Protein AF-A0A4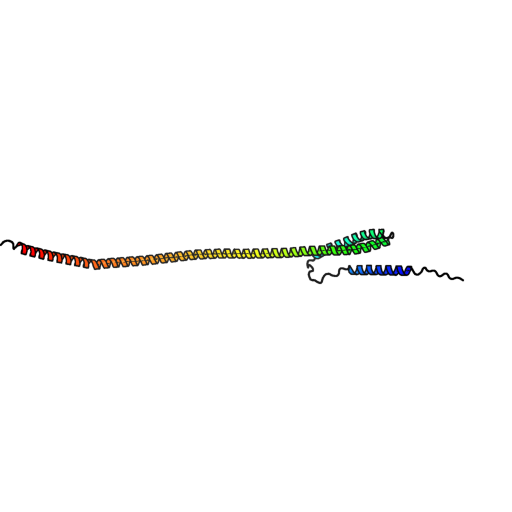50T6R9-F1 (afdb_monomer)

Nearest PDB structures (foldseek):
  3g6b-assembly1_B  TM=4.634E-01  e=4.263E+00  Thermotoga maritima
  3g67-assembly1_B  TM=3.789E-01  e=4.263E+00  Thermotoga maritima

Secondary structure (DSSP, 8-state):
--PPPP--SSHHHHHHHHHHHHHHHHHHHHHHTS------SS---S-HHHHHHHHHHHHHHHHHHHHHHHHHHHHHHHHH-SSHHHHHHHHHHHHHHHHHHHHHHHHHHHHHHHHHHHHHHHHHHHHHHHHHHHHHHHHHHHHHHHHHHHHHHHHHHHHHHHHHHHHHHHHHHHHHHHHHHHHHHHHHHHHHHHHHHHHHHHHHHHHHHHHHHHHHHHHHHHHHHTTS--

Structure (mmCIF, N/CA/C/O backbone):
data_AF-A0A450T6R9-F1
#
_entry.id   AF-A0A450T6R9-F1
#
loop_
_atom_site.group_PDB
_atom_site.id
_atom_site.type_symbol
_atom_site.label_atom_id
_atom_site.label_alt_id
_atom_site.label_comp_id
_atom_site.label_asym_id
_atom_site.label_entity_id
_atom_site.label_seq_id
_atom_site.pdbx_PDB_ins_code
_atom_site.Cartn_x
_atom_site.Cartn_y
_atom_site.Cartn_z
_atom_site.occupancy
_atom_site.B_iso_or_equiv
_atom_site.auth_seq_id
_atom_site.auth_comp_id
_atom_site.auth_asym_id
_atom_site.auth_atom_id
_atom_site.pdbx_PDB_model_num
ATOM 1 N N . MET A 1 1 ? 82.508 32.489 -102.893 1.00 41.78 1 MET A N 1
ATOM 2 C CA . MET A 1 1 ? 82.238 31.623 -101.725 1.00 41.78 1 MET A CA 1
ATOM 3 C C . MET A 1 1 ? 81.201 32.318 -100.851 1.00 41.78 1 MET A C 1
ATOM 5 O O . MET A 1 1 ? 81.492 33.386 -100.333 1.00 41.78 1 MET A O 1
ATOM 9 N N . ARG A 1 2 ? 79.965 31.807 -100.799 1.00 40.75 2 ARG A N 1
ATOM 10 C CA . ARG A 1 2 ? 78.846 32.373 -100.022 1.00 40.75 2 ARG A CA 1
ATOM 11 C C . ARG A 1 2 ? 78.323 31.278 -99.090 1.00 40.75 2 ARG A C 1
ATOM 13 O O . ARG A 1 2 ? 77.910 30.232 -99.579 1.00 40.75 2 ARG A O 1
ATOM 20 N N . HIS A 1 3 ? 78.377 31.508 -97.780 1.00 49.91 3 HIS A N 1
ATOM 21 C CA . HIS A 1 3 ? 77.808 30.620 -96.765 1.00 49.91 3 HIS A CA 1
ATOM 22 C C . HIS A 1 3 ? 76.327 30.960 -96.547 1.00 49.91 3 HIS A C 1
ATOM 24 O O . HIS A 1 3 ? 75.992 32.096 -96.222 1.00 49.91 3 HIS A O 1
ATOM 30 N N . PHE A 1 4 ? 75.453 29.967 -96.726 1.00 51.66 4 PHE A N 1
ATOM 31 C CA . PHE A 1 4 ? 74.050 29.994 -96.312 1.00 51.66 4 PHE A CA 1
ATOM 32 C C . PHE A 1 4 ? 73.957 29.535 -94.851 1.00 51.66 4 PHE A C 1
ATOM 34 O O . PHE A 1 4 ? 74.302 28.396 -94.542 1.00 51.66 4 PHE A O 1
ATOM 41 N N . ALA A 1 5 ? 73.488 30.409 -93.961 1.00 49.31 5 ALA A N 1
ATOM 42 C CA . ALA A 1 5 ? 73.101 30.061 -92.597 1.00 49.31 5 ALA A CA 1
ATOM 43 C C . ALA A 1 5 ? 71.569 29.937 -92.533 1.00 49.31 5 ALA A C 1
ATOM 45 O O . ALA A 1 5 ? 70.845 30.894 -92.802 1.00 49.31 5 ALA A O 1
ATOM 46 N N . SER A 1 6 ? 71.075 28.740 -92.224 1.00 55.00 6 SER A N 1
ATOM 47 C CA . SER A 1 6 ? 69.652 28.383 -92.167 1.00 55.00 6 SER A CA 1
ATOM 48 C C . SER A 1 6 ? 69.026 28.679 -90.784 1.00 55.00 6 SER A C 1
ATOM 50 O O . SER A 1 6 ? 69.547 28.189 -89.781 1.00 55.00 6 SER A O 1
ATOM 52 N N . PRO A 1 7 ? 67.888 29.402 -90.692 1.00 54.09 7 PRO A N 1
ATOM 53 C CA . PRO A 1 7 ? 67.287 29.860 -89.430 1.00 54.09 7 PRO A CA 1
ATOM 54 C C . PRO A 1 7 ? 66.215 28.906 -88.853 1.00 54.09 7 PRO A C 1
ATOM 56 O O . PRO A 1 7 ? 65.193 29.347 -88.336 1.00 54.09 7 PRO A O 1
ATOM 59 N N . LEU A 1 8 ? 66.419 27.586 -88.921 1.00 53.31 8 LEU A N 1
ATOM 60 C CA . LEU A 1 8 ? 65.403 26.585 -88.530 1.00 53.31 8 LEU A CA 1
ATOM 61 C C . LEU A 1 8 ? 65.558 26.001 -87.108 1.00 53.31 8 LEU A C 1
ATOM 63 O O . LEU A 1 8 ? 64.795 25.126 -86.713 1.00 53.31 8 LEU A O 1
ATOM 67 N N . GLY A 1 9 ? 66.501 26.492 -86.297 1.00 53.19 9 GLY A N 1
ATOM 68 C CA . GLY A 1 9 ? 66.825 25.885 -84.993 1.00 53.19 9 GLY A CA 1
ATOM 69 C C . GLY A 1 9 ? 66.008 26.351 -83.778 1.00 53.19 9 GLY A C 1
ATOM 70 O O . GLY A 1 9 ? 66.062 25.701 -82.734 1.00 53.19 9 GLY A O 1
ATOM 71 N N . HIS A 1 10 ? 65.265 27.463 -83.857 1.00 54.88 10 HIS A N 1
ATOM 72 C CA . HIS A 1 10 ? 64.775 28.133 -82.639 1.00 54.88 10 HIS A CA 1
ATOM 73 C C . HIS A 1 10 ? 63.337 27.777 -82.214 1.00 54.88 10 HIS A C 1
ATOM 75 O O . HIS A 1 10 ? 63.003 27.919 -81.037 1.00 54.88 10 HIS A O 1
ATOM 81 N N . PHE A 1 11 ? 62.502 27.257 -83.123 1.00 53.91 11 PHE A N 1
ATOM 82 C CA . PHE A 1 11 ? 61.088 26.955 -82.836 1.00 53.91 11 PHE A CA 1
ATOM 83 C C . PHE A 1 11 ? 60.878 25.624 -82.082 1.00 53.91 11 PHE A C 1
ATOM 85 O O . PHE A 1 11 ? 59.923 25.484 -81.320 1.00 53.91 11 PHE A O 1
ATOM 92 N N . GLY A 1 12 ? 61.799 24.659 -82.213 1.00 55.16 12 GLY A N 1
ATOM 93 C CA . GLY A 1 12 ? 61.679 23.340 -81.572 1.00 55.16 12 GLY A CA 1
ATOM 94 C C . GLY A 1 12 ? 61.909 23.337 -80.052 1.00 55.16 12 GLY A C 1
ATOM 95 O O . GLY A 1 12 ? 61.254 22.592 -79.326 1.00 55.16 12 GLY A O 1
ATOM 96 N N . ARG A 1 13 ? 62.791 24.206 -79.530 1.00 56.41 13 ARG A N 1
ATOM 97 C CA . ARG A 1 13 ? 63.117 24.234 -78.086 1.00 56.41 13 ARG A CA 1
ATOM 98 C C . ARG A 1 13 ? 62.004 24.819 -77.210 1.00 56.41 13 ARG A C 1
ATOM 100 O O . ARG A 1 13 ? 61.877 24.413 -76.059 1.00 56.41 13 ARG A O 1
ATOM 107 N N . GLN A 1 14 ? 61.177 25.729 -77.730 1.00 57.28 14 GLN A N 1
ATOM 108 C CA . GLN A 1 14 ? 60.080 26.320 -76.948 1.00 57.28 14 GLN A CA 1
ATOM 109 C C . GLN A 1 14 ? 58.876 25.377 -76.791 1.00 57.28 14 GLN A C 1
ATOM 111 O O . GLN A 1 14 ? 58.218 25.394 -75.751 1.00 57.28 14 GLN A O 1
ATOM 116 N N . GLN A 1 15 ? 58.611 24.527 -77.786 1.00 57.22 15 GLN A N 1
ATOM 117 C CA . GLN A 1 15 ? 57.557 23.505 -77.726 1.00 57.22 15 GLN A CA 1
ATOM 118 C C . GLN A 1 15 ? 57.905 22.392 -76.719 1.00 57.22 15 GLN A C 1
ATOM 120 O O . GLN A 1 15 ? 57.066 22.013 -75.902 1.00 57.22 15 GLN A O 1
ATOM 125 N N . ALA A 1 16 ? 59.166 21.940 -76.690 1.00 57.91 16 ALA A N 1
ATOM 126 C CA . ALA A 1 16 ? 59.614 20.885 -75.775 1.00 57.91 16 ALA A CA 1
ATOM 127 C C . ALA A 1 16 ? 59.505 21.278 -74.285 1.00 57.91 16 ALA A C 1
ATOM 129 O O . ALA A 1 16 ? 59.114 20.458 -73.455 1.00 57.91 16 ALA A O 1
ATOM 130 N N . HIS A 1 17 ? 59.770 22.543 -73.936 1.00 57.53 17 HIS A N 1
ATOM 131 C CA . HIS A 1 17 ? 59.649 23.009 -72.549 1.00 57.53 17 HIS A CA 1
ATOM 132 C C . HIS A 1 17 ? 58.199 23.094 -72.054 1.00 57.53 17 HIS A C 1
ATOM 134 O O . HIS A 1 17 ? 57.936 22.779 -70.893 1.00 57.53 17 HIS A O 1
ATOM 140 N N . LYS A 1 18 ? 57.245 23.473 -72.914 1.00 56.94 18 LYS A N 1
ATOM 141 C CA . LYS A 1 18 ? 55.827 23.551 -72.523 1.00 56.94 18 LYS A CA 1
ATOM 142 C C . LYS A 1 18 ? 55.207 22.165 -72.316 1.00 56.94 18 LYS A C 1
ATOM 144 O O . LYS A 1 18 ? 54.433 21.989 -71.379 1.00 56.94 18 LYS A O 1
ATOM 149 N N . LEU A 1 19 ? 55.601 21.175 -73.121 1.00 58.50 19 LEU A N 1
ATOM 150 C CA . LEU A 1 19 ? 55.163 19.783 -72.954 1.00 58.50 19 LEU A CA 1
ATOM 151 C C . LEU A 1 19 ? 55.752 19.128 -71.692 1.00 58.50 19 LEU A C 1
ATOM 153 O O . LEU A 1 19 ? 55.039 18.412 -70.990 1.00 58.50 19 LEU A O 1
ATOM 157 N N . GLY A 1 20 ? 57.010 19.425 -71.346 1.00 58.44 20 GLY A N 1
ATOM 158 C CA . GLY A 1 20 ? 57.642 18.906 -70.125 1.00 58.44 20 GLY A CA 1
ATOM 159 C C . GLY A 1 20 ? 56.979 19.389 -68.828 1.00 58.44 20 GLY A C 1
ATOM 160 O O . GLY A 1 20 ? 56.799 18.605 -67.897 1.00 58.44 20 GLY A O 1
ATOM 161 N N . ILE A 1 21 ? 56.550 20.656 -68.775 1.00 64.75 21 ILE A N 1
ATOM 162 C CA . ILE A 1 21 ? 55.877 21.225 -67.592 1.00 64.75 21 ILE A CA 1
ATOM 163 C C . ILE A 1 21 ? 54.473 20.622 -67.410 1.00 64.75 21 ILE A C 1
ATOM 165 O O . ILE A 1 21 ? 54.085 20.302 -66.288 1.00 64.75 21 ILE A O 1
ATOM 169 N N . LEU A 1 22 ? 53.736 20.386 -68.501 1.00 57.66 22 LEU A N 1
ATOM 170 C CA . LEU A 1 22 ? 52.426 19.719 -68.459 1.00 57.66 22 LEU A CA 1
ATOM 171 C C . LEU A 1 22 ? 52.529 18.261 -67.981 1.00 57.66 22 LEU A C 1
ATOM 173 O O . LEU A 1 22 ? 51.716 17.830 -67.164 1.00 57.66 22 LEU A O 1
ATOM 177 N N . GLY A 1 23 ? 53.558 17.526 -68.413 1.00 55.28 23 GLY A N 1
ATOM 178 C CA . GLY A 1 23 ? 53.807 16.156 -67.949 1.00 55.28 23 GLY A CA 1
ATOM 179 C C . GLY A 1 23 ? 54.087 16.062 -66.444 1.00 55.28 23 GLY A C 1
ATOM 180 O O . GLY A 1 23 ? 53.601 15.140 -65.786 1.00 55.28 23 GLY A O 1
ATOM 181 N N . LEU A 1 24 ? 54.805 17.043 -65.885 1.00 55.34 24 LEU A N 1
ATOM 182 C CA . LEU A 1 24 ? 55.167 17.088 -64.464 1.00 55.34 24 LEU A CA 1
ATOM 183 C C . LEU A 1 24 ? 53.976 17.453 -63.557 1.00 55.34 24 LEU A C 1
ATOM 185 O O . LEU A 1 24 ? 53.841 16.910 -62.462 1.00 55.34 24 LEU A O 1
ATOM 189 N N . ILE A 1 25 ? 53.058 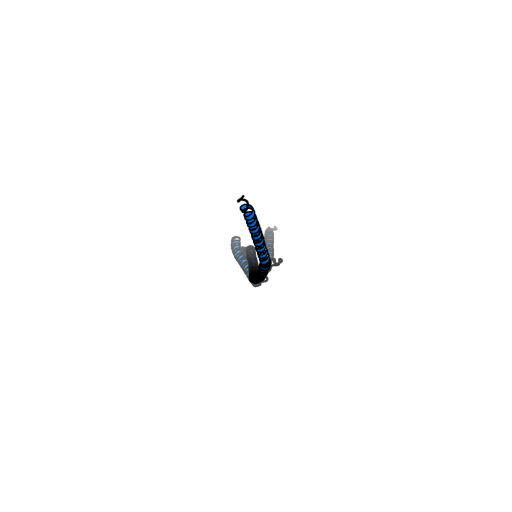18.303 -64.033 1.00 56.94 25 ILE A N 1
ATOM 190 C CA . ILE A 1 25 ? 51.811 18.626 -63.314 1.00 56.94 25 ILE A CA 1
ATOM 191 C C . ILE A 1 25 ? 50.884 17.400 -63.250 1.00 56.94 25 ILE A C 1
ATOM 193 O O . ILE A 1 25 ? 50.289 17.130 -62.205 1.00 56.94 25 ILE A O 1
ATOM 197 N N . ILE A 1 26 ? 50.807 16.608 -64.326 1.00 57.03 26 ILE A N 1
ATOM 198 C CA . ILE A 1 26 ? 49.977 15.391 -64.368 1.00 57.03 26 ILE A CA 1
ATOM 199 C C . ILE A 1 26 ? 50.541 14.297 -63.444 1.00 57.03 26 ILE A C 1
ATOM 201 O O . ILE A 1 26 ? 49.776 13.617 -62.757 1.00 57.03 26 ILE A O 1
ATOM 205 N N . THR A 1 27 ? 51.868 14.152 -63.350 1.00 55.78 27 THR A N 1
ATOM 206 C CA . THR A 1 27 ? 52.489 13.171 -62.436 1.00 55.78 27 THR A CA 1
ATOM 207 C C . THR A 1 27 ? 52.362 13.569 -60.964 1.00 55.78 27 THR A C 1
ATOM 209 O O . THR A 1 27 ? 52.134 12.702 -60.119 1.00 55.78 27 THR A O 1
ATOM 212 N N . LEU A 1 28 ? 52.419 14.865 -60.638 1.00 54.91 28 LEU A N 1
ATOM 213 C CA . LEU A 1 28 ? 52.166 15.339 -59.272 1.00 54.91 28 LEU A CA 1
ATOM 214 C C . LEU A 1 28 ? 50.703 15.156 -58.838 1.00 54.91 28 LEU A C 1
ATOM 216 O O . LEU A 1 28 ? 50.461 14.813 -57.680 1.00 54.91 28 LEU A O 1
ATOM 220 N N . ALA A 1 29 ? 49.738 15.305 -59.750 1.00 55.53 29 ALA A N 1
ATOM 221 C CA . ALA A 1 29 ? 48.327 15.045 -59.454 1.00 55.53 29 ALA A CA 1
ATOM 222 C C . ALA A 1 29 ? 48.047 13.553 -59.177 1.00 55.53 29 ALA A C 1
ATOM 224 O O . ALA A 1 29 ? 47.271 13.226 -58.279 1.00 55.53 29 ALA A O 1
ATOM 225 N N . ALA A 1 30 ? 48.728 12.638 -59.879 1.00 54.31 30 ALA A N 1
ATOM 226 C CA . ALA A 1 30 ? 48.581 11.196 -59.659 1.00 54.31 30 ALA A CA 1
ATOM 227 C C . ALA A 1 30 ? 49.121 10.735 -58.288 1.00 54.31 30 ALA A C 1
ATOM 229 O O . ALA A 1 30 ? 48.550 9.836 -57.673 1.00 54.31 30 ALA A O 1
ATOM 230 N N . CYS A 1 31 ? 50.168 11.383 -57.762 1.00 48.50 31 CYS A N 1
ATOM 231 C CA . CYS A 1 31 ? 50.719 11.059 -56.439 1.00 48.50 31 CYS A CA 1
ATOM 232 C C . CYS A 1 31 ? 49.818 11.503 -55.268 1.00 48.50 31 CYS A C 1
ATOM 234 O O . CYS A 1 31 ? 49.894 10.917 -54.189 1.00 48.50 31 CYS A O 1
ATOM 236 N N . GLN A 1 32 ? 48.941 12.495 -55.461 1.00 54.22 32 GLN A N 1
ATOM 237 C CA . GLN A 1 32 ? 48.006 12.961 -54.422 1.00 54.22 32 GLN A CA 1
ATOM 238 C C . GLN A 1 32 ? 46.695 12.159 -54.366 1.00 54.22 32 GLN A C 1
ATOM 240 O O . GLN A 1 32 ? 45.937 12.285 -53.406 1.00 54.22 32 GLN A O 1
ATOM 245 N N . ALA A 1 33 ? 46.433 11.312 -55.367 1.00 50.00 33 ALA A N 1
ATOM 246 C CA . ALA A 1 33 ? 45.257 10.444 -55.413 1.00 50.00 33 ALA A CA 1
ATOM 247 C C . ALA A 1 33 ? 45.434 9.126 -54.637 1.00 50.00 33 ALA A C 1
ATOM 249 O O . ALA A 1 33 ? 44.468 8.376 -54.478 1.00 50.00 33 ALA A O 1
ATOM 250 N N . LEU A 1 34 ? 46.635 8.839 -54.119 1.00 50.06 34 LEU A N 1
ATOM 251 C CA . LEU A 1 34 ? 46.797 7.777 -53.132 1.00 50.06 34 LEU A CA 1
ATOM 252 C C . LEU A 1 34 ? 45.993 8.172 -51.887 1.00 50.06 34 LEU A C 1
ATOM 254 O O . LEU A 1 34 ? 46.208 9.266 -51.360 1.00 50.06 34 LEU A O 1
ATOM 258 N N . PRO A 1 35 ? 45.053 7.329 -51.422 1.00 51.31 35 PRO A N 1
ATOM 259 C CA . PRO A 1 35 ? 44.226 7.659 -50.278 1.00 51.31 35 PRO A CA 1
ATOM 260 C C . PRO A 1 35 ? 45.150 7.908 -49.089 1.00 51.31 35 PRO A C 1
ATOM 262 O O . PRO A 1 35 ? 45.743 6.974 -48.545 1.00 51.31 35 PRO A O 1
ATOM 265 N N . GLN A 1 36 ? 45.295 9.176 -48.692 1.00 50.56 36 GLN A N 1
ATOM 266 C CA . GLN A 1 36 ? 45.853 9.502 -47.391 1.00 50.56 36 GLN A CA 1
ATOM 267 C C . GLN A 1 36 ? 45.046 8.688 -46.389 1.00 50.56 36 GLN A C 1
ATOM 269 O O . GLN A 1 36 ? 43.821 8.817 -46.348 1.00 50.56 36 GLN A O 1
ATOM 274 N N . ARG A 1 37 ? 45.727 7.790 -45.665 1.00 46.12 37 ARG A N 1
ATOM 275 C CA . ARG A 1 37 ? 45.168 7.001 -44.565 1.00 46.12 37 ARG A CA 1
ATOM 276 C C . ARG A 1 37 ? 44.423 7.959 -43.640 1.00 46.12 37 ARG A C 1
ATOM 278 O O . ARG A 1 37 ? 45.021 8.592 -42.775 1.00 46.12 37 ARG A O 1
ATOM 285 N N . ALA A 1 38 ? 43.120 8.072 -43.850 1.00 48.38 38 ALA A N 1
ATOM 286 C CA . ALA A 1 38 ? 42.195 8.784 -42.995 1.00 48.38 38 ALA A CA 1
ATOM 287 C C . ALA A 1 38 ? 41.927 7.905 -41.772 1.00 48.38 38 ALA A C 1
ATOM 289 O O . ALA A 1 38 ? 40.809 7.473 -41.558 1.00 48.38 38 ALA A O 1
ATOM 290 N N . ASP A 1 39 ? 42.975 7.579 -41.018 1.00 48.62 39 ASP A N 1
ATOM 291 C CA . ASP A 1 39 ? 42.884 6.796 -39.791 1.00 48.62 39 ASP A CA 1
ATOM 292 C C . ASP A 1 39 ? 43.882 7.370 -38.785 1.00 48.62 39 ASP A C 1
ATOM 294 O O . ASP A 1 39 ? 44.996 6.879 -38.595 1.00 48.62 39 ASP A O 1
ATOM 298 N N . ARG A 1 40 ? 43.476 8.466 -38.141 1.00 48.31 40 ARG A N 1
ATOM 299 C CA . ARG A 1 40 ? 44.058 8.886 -36.858 1.00 48.31 40 ARG A CA 1
ATOM 300 C C . ARG A 1 40 ? 43.020 9.229 -35.790 1.00 48.31 40 ARG A C 1
ATOM 302 O O . ARG A 1 40 ? 43.399 9.615 -34.693 1.00 48.31 40 ARG A O 1
ATOM 309 N N . THR A 1 41 ? 41.731 9.017 -36.058 1.00 47.25 41 THR A N 1
ATOM 310 C CA . THR A 1 41 ? 40.651 9.239 -35.085 1.00 47.25 41 THR A CA 1
ATOM 311 C C . THR A 1 41 ? 39.808 7.975 -34.900 1.00 47.25 41 THR A C 1
ATOM 313 O O . THR A 1 41 ? 38.664 7.903 -35.330 1.00 47.25 41 THR A O 1
ATOM 316 N N . GLY A 1 42 ? 40.416 6.956 -34.290 1.00 50.56 42 GLY A N 1
ATOM 317 C CA . GLY A 1 42 ? 39.814 6.101 -33.253 1.00 50.56 42 GLY A CA 1
ATOM 318 C C . GLY A 1 42 ? 38.580 5.222 -33.513 1.00 50.56 42 GLY A C 1
ATOM 319 O O . GLY A 1 42 ? 38.322 4.387 -32.660 1.00 50.56 42 GLY A O 1
ATOM 320 N N . ASN A 1 43 ? 37.843 5.328 -34.622 1.00 54.97 43 ASN A N 1
ATOM 321 C CA . ASN A 1 43 ? 36.604 4.559 -34.839 1.00 54.97 43 ASN A CA 1
ATOM 322 C C . ASN A 1 43 ? 36.682 3.678 -36.092 1.00 54.97 43 ASN A C 1
ATOM 324 O O . ASN A 1 43 ? 35.907 3.820 -37.039 1.00 54.97 43 ASN A O 1
ATOM 328 N N . VAL A 1 44 ? 37.634 2.746 -36.099 1.00 58.22 44 VAL A N 1
ATOM 329 C CA . VAL A 1 44 ? 37.626 1.652 -37.073 1.00 58.22 44 VAL A CA 1
ATOM 330 C C . VAL A 1 44 ? 36.664 0.578 -36.550 1.00 58.22 44 VAL A C 1
ATOM 332 O O . VAL A 1 44 ? 36.885 0.088 -35.442 1.00 58.22 44 VAL A O 1
ATOM 335 N N . PRO A 1 45 ? 35.612 0.195 -37.300 1.00 57.03 45 PRO A N 1
ATOM 336 C CA . PRO A 1 45 ? 34.753 -0.923 -36.919 1.00 57.03 45 PRO A CA 1
ATOM 337 C C . PRO A 1 45 ? 35.609 -2.180 -36.712 1.00 57.03 45 PRO A C 1
ATOM 339 O O . PRO A 1 45 ? 36.389 -2.544 -37.595 1.00 57.03 45 PRO A O 1
ATOM 342 N N . THR A 1 46 ? 35.489 -2.823 -35.549 1.00 65.31 46 THR A N 1
ATOM 343 C CA . THR A 1 46 ? 36.226 -4.054 -35.202 1.00 65.31 46 THR A CA 1
ATOM 344 C C . THR A 1 46 ? 35.743 -5.275 -35.981 1.00 65.31 46 THR A C 1
ATOM 346 O O . THR A 1 46 ? 36.434 -6.289 -36.022 1.00 65.31 46 THR A O 1
ATOM 349 N N . ASP A 1 47 ? 34.581 -5.170 -36.620 1.00 69.12 47 ASP A N 1
ATOM 350 C CA . ASP A 1 47 ? 33.945 -6.262 -37.334 1.00 69.12 47 ASP A CA 1
ATOM 351 C C . ASP A 1 47 ? 34.474 -6.391 -38.777 1.00 69.12 47 ASP A C 1
ATOM 353 O O . ASP A 1 47 ? 34.415 -5.455 -39.588 1.00 69.12 47 ASP A O 1
ATOM 357 N N . LEU A 1 48 ? 35.041 -7.560 -39.088 1.00 68.06 48 LEU A N 1
ATOM 358 C CA . LEU A 1 48 ? 35.763 -7.838 -40.333 1.00 68.06 48 LEU A CA 1
ATOM 359 C C . LEU A 1 48 ? 34.833 -7.869 -41.555 1.00 68.06 48 LEU A C 1
ATOM 361 O O . LEU A 1 48 ? 35.234 -7.450 -42.645 1.00 68.06 48 LEU A O 1
ATOM 365 N N . GLU A 1 49 ? 33.587 -8.312 -41.378 1.00 69.06 49 GLU A N 1
ATOM 366 C CA . GLU A 1 49 ? 32.611 -8.400 -42.469 1.00 69.06 49 GLU A CA 1
ATOM 367 C C . GLU A 1 49 ? 32.191 -7.010 -42.964 1.00 69.06 49 GLU A C 1
ATOM 369 O O . GLU A 1 49 ? 32.125 -6.763 -44.173 1.00 69.06 49 GLU A O 1
ATOM 374 N N . LEU A 1 50 ? 32.021 -6.060 -42.042 1.00 62.84 50 LEU A N 1
ATOM 375 C CA . LEU A 1 50 ? 31.645 -4.676 -42.343 1.00 62.84 50 LEU A CA 1
ATOM 376 C C . LEU A 1 50 ? 32.739 -3.930 -43.121 1.00 62.84 50 LEU A C 1
ATOM 378 O O . LEU A 1 50 ? 32.435 -3.184 -44.057 1.00 62.84 50 LEU A O 1
ATOM 382 N N . ARG A 1 51 ? 34.017 -4.193 -42.817 1.00 66.62 51 ARG A N 1
ATOM 383 C CA . ARG A 1 51 ? 35.146 -3.665 -43.605 1.00 66.62 51 ARG A CA 1
ATOM 384 C C . ARG A 1 51 ? 35.138 -4.171 -45.047 1.00 66.62 51 ARG A C 1
ATOM 386 O O . ARG A 1 51 ? 35.474 -3.414 -45.957 1.00 66.62 51 ARG A O 1
ATOM 393 N N . SER A 1 52 ? 34.740 -5.425 -45.265 1.00 71.19 52 SER A N 1
ATOM 394 C CA . SER A 1 52 ? 34.690 -6.011 -46.608 1.00 71.19 52 SER A CA 1
ATOM 395 C C . SER A 1 52 ? 33.599 -5.373 -47.482 1.00 71.19 52 SER A C 1
ATOM 397 O O . SER A 1 52 ? 33.827 -5.114 -48.667 1.00 71.19 52 SER A O 1
ATOM 399 N N . ALA A 1 53 ? 32.449 -5.034 -46.889 1.00 69.06 53 ALA A N 1
ATOM 400 C CA . ALA A 1 53 ? 31.337 -4.394 -47.586 1.00 69.06 53 ALA A CA 1
ATOM 401 C C . ALA A 1 53 ? 31.644 -2.931 -47.958 1.00 69.06 53 ALA A C 1
ATOM 403 O O . ALA A 1 53 ? 31.422 -2.534 -49.105 1.00 69.06 53 ALA A O 1
ATOM 404 N N . GLU A 1 54 ? 32.223 -2.148 -47.035 1.00 64.81 54 GLU A N 1
ATOM 405 C CA . GLU A 1 54 ? 32.649 -0.763 -47.306 1.00 64.81 54 GLU A CA 1
ATOM 406 C C . GLU A 1 54 ? 33.729 -0.714 -48.402 1.00 64.81 54 GLU A C 1
ATOM 408 O O . GLU A 1 54 ? 33.641 0.092 -49.334 1.00 64.81 54 GLU A O 1
ATOM 413 N N . ALA A 1 55 ? 34.709 -1.625 -48.347 1.00 69.69 55 ALA A N 1
ATOM 414 C CA . ALA A 1 55 ? 35.759 -1.720 -49.358 1.00 69.69 55 ALA A CA 1
ATOM 415 C C . ALA A 1 55 ? 35.191 -2.069 -50.742 1.00 69.69 55 ALA A C 1
ATOM 417 O O . ALA A 1 55 ? 35.573 -1.452 -51.737 1.00 69.69 55 ALA A O 1
ATOM 418 N N . LYS A 1 56 ? 34.243 -3.011 -50.823 1.00 74.69 56 LYS A N 1
ATOM 419 C CA . LYS A 1 56 ? 33.627 -3.419 -52.094 1.00 74.69 56 LYS A CA 1
ATOM 420 C C . LYS A 1 56 ? 32.880 -2.265 -52.770 1.00 74.69 56 LYS A C 1
ATOM 422 O O . LYS A 1 56 ? 33.051 -2.062 -53.970 1.00 74.69 56 LYS A O 1
ATOM 427 N N . ILE A 1 57 ? 32.114 -1.479 -52.009 1.00 67.62 57 ILE A N 1
ATOM 428 C CA . ILE A 1 57 ? 31.377 -0.312 -52.530 1.00 67.62 57 ILE A CA 1
ATOM 429 C C . ILE A 1 57 ? 32.346 0.778 -53.006 1.00 67.62 57 ILE A C 1
ATOM 431 O O . ILE A 1 57 ? 32.131 1.379 -54.063 1.00 67.62 57 ILE A O 1
ATOM 435 N N . PHE A 1 58 ? 33.432 1.004 -52.262 1.00 70.25 58 PHE A N 1
ATOM 436 C CA . PHE A 1 58 ? 34.463 1.969 -52.632 1.00 70.25 58 PHE A CA 1
ATOM 437 C C . PHE A 1 58 ? 35.160 1.582 -53.941 1.00 70.25 58 PHE A C 1
ATOM 439 O O . PHE A 1 58 ? 35.182 2.373 -54.885 1.00 70.25 58 PHE A O 1
ATOM 446 N N . TYR A 1 59 ? 35.657 0.345 -54.037 1.00 70.88 59 TYR A N 1
ATOM 447 C CA . TYR A 1 59 ? 36.321 -0.147 -55.246 1.00 70.88 59 TYR A CA 1
ATOM 448 C C . TYR A 1 59 ? 35.384 -0.158 -56.451 1.00 70.88 59 TYR A C 1
ATOM 450 O O . TYR A 1 59 ? 35.784 0.273 -57.529 1.00 70.88 59 TYR A O 1
ATOM 458 N N . GLN A 1 60 ? 34.131 -0.585 -56.278 1.00 73.38 60 GLN A N 1
ATOM 459 C CA . GLN A 1 60 ? 33.157 -0.601 -57.365 1.00 73.38 60 GLN A CA 1
ATOM 460 C C . GLN A 1 60 ? 32.838 0.814 -57.867 1.00 73.38 60 GLN A C 1
ATOM 462 O O . GLN A 1 60 ? 32.770 1.030 -59.077 1.00 73.38 60 GLN A O 1
ATOM 467 N N . SER A 1 61 ? 32.698 1.790 -56.967 1.00 65.25 61 SER A N 1
ATOM 468 C CA . SER A 1 61 ? 32.396 3.180 -57.339 1.00 65.25 61 SER A CA 1
ATOM 469 C C . SER A 1 61 ? 33.575 3.847 -58.046 1.00 65.25 61 SER A C 1
ATOM 471 O O . SER A 1 61 ? 33.394 4.452 -59.102 1.00 65.25 61 SER A O 1
ATOM 473 N N . VAL A 1 62 ? 34.791 3.688 -57.512 1.00 68.00 62 VAL A N 1
ATOM 474 C CA . VAL A 1 62 ? 36.012 4.249 -58.110 1.00 68.00 62 VAL A CA 1
ATOM 475 C C . VAL A 1 62 ? 36.310 3.595 -59.458 1.00 68.00 62 VAL A C 1
ATOM 477 O O . VAL A 1 62 ? 36.568 4.305 -60.426 1.00 68.00 62 VAL A O 1
ATOM 480 N N . ALA A 1 63 ? 36.199 2.267 -59.564 1.00 70.25 63 ALA A N 1
ATOM 481 C CA . ALA A 1 63 ? 36.406 1.559 -60.827 1.00 70.25 63 ALA A CA 1
ATOM 482 C C . ALA A 1 63 ? 35.379 1.976 -61.889 1.00 70.25 63 ALA A C 1
ATOM 484 O O . ALA A 1 63 ? 35.748 2.250 -63.030 1.00 70.25 63 ALA A O 1
ATOM 485 N N . THR A 1 64 ? 34.102 2.098 -61.515 1.00 69.25 64 THR A N 1
ATOM 486 C CA . THR A 1 64 ? 33.051 2.546 -62.444 1.00 69.25 64 THR A CA 1
ATOM 487 C C . THR 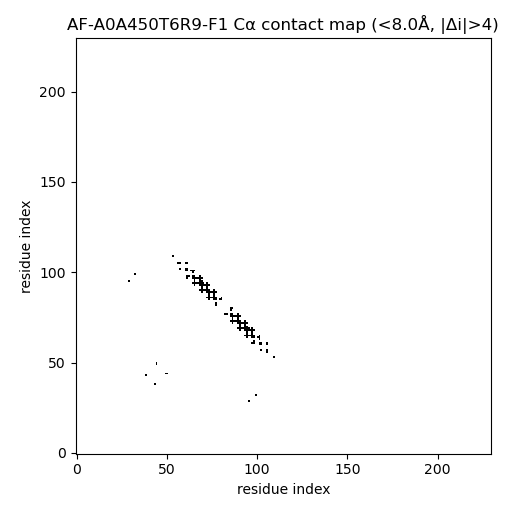A 1 64 ? 33.293 3.989 -62.894 1.00 69.25 64 THR A C 1
ATOM 489 O O . THR A 1 64 ? 33.214 4.278 -64.086 1.00 69.25 64 THR A O 1
ATOM 492 N N . GLY A 1 65 ? 33.660 4.888 -61.974 1.00 61.88 65 GLY A N 1
ATOM 493 C CA . GLY A 1 65 ? 33.991 6.279 -62.294 1.00 61.88 65 GLY A CA 1
ATOM 494 C C . GLY A 1 65 ? 35.216 6.421 -63.197 1.00 61.88 65 GLY A C 1
ATOM 495 O O . GLY A 1 65 ? 35.196 7.217 -64.135 1.00 61.88 65 GLY A O 1
ATOM 496 N N . ALA A 1 66 ? 36.253 5.612 -62.969 1.00 65.62 66 ALA A N 1
ATOM 497 C CA . ALA A 1 66 ? 37.451 5.575 -63.802 1.00 65.62 66 ALA A CA 1
ATOM 498 C C . ALA A 1 66 ? 37.146 5.093 -65.228 1.00 65.62 66 ALA A C 1
ATOM 500 O O . ALA A 1 66 ? 37.632 5.684 -66.191 1.00 65.62 66 ALA A O 1
ATOM 501 N N . ILE A 1 67 ? 36.314 4.056 -65.372 1.00 69.56 67 ILE A N 1
ATOM 502 C CA . ILE A 1 67 ? 35.915 3.516 -66.680 1.00 69.56 67 ILE A CA 1
ATOM 503 C C . ILE A 1 67 ? 35.046 4.526 -67.432 1.00 69.56 67 ILE A C 1
ATOM 505 O O . ILE A 1 67 ? 35.346 4.856 -68.577 1.00 69.56 67 ILE A O 1
ATOM 509 N N . VAL A 1 68 ? 34.002 5.063 -66.793 1.00 69.44 68 VAL A N 1
ATOM 510 C CA . VAL A 1 68 ? 33.090 6.032 -67.426 1.00 69.44 68 VAL A CA 1
ATOM 511 C C . VAL A 1 68 ? 33.826 7.325 -67.779 1.00 69.44 68 VAL A C 1
ATOM 513 O O . VAL A 1 68 ? 33.693 7.823 -68.897 1.00 69.44 68 VAL A O 1
ATOM 516 N N . GLY A 1 69 ? 34.654 7.836 -66.865 1.00 62.56 69 GLY A N 1
ATOM 517 C CA . GLY A 1 69 ? 35.497 9.003 -67.107 1.00 62.56 69 GLY A CA 1
ATOM 518 C C . GLY A 1 69 ? 36.520 8.757 -68.213 1.00 62.56 69 GLY A C 1
ATOM 519 O O . GLY A 1 69 ? 36.706 9.612 -69.075 1.00 62.56 69 GLY A O 1
ATOM 520 N N . GLY A 1 70 ? 37.135 7.572 -68.243 1.00 64.75 70 GLY A N 1
ATOM 521 C CA . GLY A 1 70 ? 38.074 7.168 -69.287 1.00 64.75 70 GLY A CA 1
ATOM 522 C C . GLY A 1 70 ? 37.422 7.116 -70.666 1.00 64.75 70 GLY A C 1
ATOM 523 O O . GLY A 1 70 ? 37.951 7.694 -71.609 1.00 64.75 70 GLY A O 1
ATOM 524 N N . VAL A 1 71 ? 36.238 6.510 -70.781 1.00 71.69 71 VAL A N 1
ATOM 525 C CA . VAL A 1 71 ? 35.482 6.454 -72.044 1.00 71.69 71 VAL A CA 1
ATOM 526 C C . VAL A 1 71 ? 35.053 7.853 -72.495 1.00 71.69 71 VAL A C 1
ATOM 528 O O . VAL A 1 71 ? 35.259 8.211 -73.655 1.00 71.69 71 VAL A O 1
ATOM 531 N N . ALA A 1 72 ? 34.513 8.678 -71.594 1.00 66.75 72 ALA A N 1
ATOM 532 C CA . ALA A 1 72 ? 34.121 10.051 -71.917 1.00 66.75 72 ALA A CA 1
ATOM 533 C C . ALA A 1 72 ? 35.328 10.904 -72.352 1.00 66.75 72 ALA A C 1
ATOM 535 O O . ALA A 1 72 ? 35.262 11.633 -73.344 1.00 66.75 72 ALA A O 1
ATOM 536 N N . GLY A 1 73 ? 36.455 10.766 -71.653 1.00 61.00 73 GLY A N 1
ATOM 537 C CA . GLY A 1 73 ? 37.704 11.441 -71.982 1.00 61.00 73 GLY A CA 1
ATOM 538 C C . GLY A 1 73 ? 38.304 10.981 -73.310 1.00 61.00 73 GLY A C 1
ATOM 539 O O . GLY A 1 73 ? 38.781 11.816 -74.075 1.00 61.00 73 GLY A O 1
ATOM 540 N N . ALA A 1 74 ? 38.223 9.688 -73.637 1.00 65.12 74 ALA A N 1
ATOM 541 C CA . ALA A 1 74 ? 38.658 9.136 -74.922 1.00 65.12 74 ALA A CA 1
ATOM 542 C C . ALA A 1 74 ? 37.896 9.764 -76.099 1.00 65.12 74 ALA A C 1
ATOM 544 O O . ALA A 1 74 ? 38.499 10.162 -77.098 1.00 65.12 74 ALA A O 1
ATOM 545 N N . VAL A 1 75 ? 36.571 9.893 -75.963 1.00 74.50 75 VAL A N 1
ATOM 546 C CA . VAL A 1 75 ? 35.697 10.496 -76.983 1.00 74.50 75 VAL A CA 1
ATOM 547 C C . VAL A 1 75 ? 36.024 11.976 -77.189 1.00 74.50 75 VAL A C 1
ATOM 549 O O . VAL A 1 75 ? 36.099 12.434 -78.329 1.00 74.50 75 VAL A O 1
ATOM 552 N N . ILE A 1 76 ? 36.246 12.724 -76.105 1.00 71.62 76 ILE A N 1
ATOM 553 C CA . ILE A 1 76 ? 36.610 14.147 -76.173 1.00 71.62 76 ILE A CA 1
ATOM 554 C C . ILE A 1 76 ? 38.016 14.318 -76.765 1.00 71.62 76 ILE A C 1
ATOM 556 O O . ILE A 1 76 ? 38.209 15.142 -77.657 1.00 71.62 76 ILE A O 1
ATOM 560 N N . GLY A 1 77 ? 38.981 13.506 -76.329 1.00 63.28 77 GLY A N 1
ATOM 561 C CA . GLY A 1 77 ? 40.363 13.544 -76.809 1.00 63.28 77 GLY A CA 1
ATOM 562 C C . GLY A 1 77 ? 40.484 13.259 -78.305 1.00 63.28 77 GLY A C 1
ATOM 563 O O . GLY A 1 77 ? 41.212 13.961 -79.003 1.00 63.28 77 GLY A O 1
ATOM 564 N N . ARG A 1 78 ? 39.697 12.304 -78.820 1.00 69.06 78 ARG A N 1
ATOM 565 C CA . ARG A 1 78 ? 39.625 11.995 -80.257 1.00 69.06 78 ARG A CA 1
ATOM 566 C C . ARG A 1 78 ? 39.010 13.119 -81.095 1.00 69.06 78 ARG A C 1
ATOM 568 O O . ARG A 1 78 ? 39.331 13.245 -82.265 1.00 69.06 78 ARG A O 1
ATOM 575 N N . LYS A 1 79 ? 38.118 13.939 -80.528 1.00 74.62 79 LYS A N 1
ATOM 576 C CA . LYS A 1 79 ? 37.547 15.099 -81.241 1.00 74.62 79 LYS A CA 1
ATOM 577 C C . LYS A 1 79 ? 38.504 16.288 -81.329 1.00 74.62 79 LYS A C 1
ATOM 579 O O . LYS A 1 79 ? 38.311 17.152 -82.176 1.00 74.62 79 LYS A O 1
ATOM 584 N N . LEU A 1 80 ? 39.485 16.361 -80.434 1.00 72.31 80 LEU A N 1
ATOM 585 C CA . LEU A 1 80 ? 40.456 17.457 -80.362 1.00 72.31 80 LEU A CA 1
ATOM 586 C C . LEU A 1 80 ? 41.747 17.156 -81.136 1.00 72.31 80 LEU A C 1
ATOM 588 O O . LEU A 1 80 ? 42.522 18.070 -81.402 1.00 72.31 80 LEU A O 1
ATOM 592 N N . SER A 1 81 ? 41.992 15.891 -81.475 1.00 65.00 81 SER A N 1
ATOM 593 C CA . SER A 1 81 ? 43.170 15.446 -82.212 1.00 65.00 81 SER A CA 1
ATOM 594 C C . SER A 1 81 ? 42.831 14.176 -82.991 1.00 65.00 81 SER A C 1
ATOM 596 O O . SER A 1 81 ? 42.351 13.205 -82.406 1.00 65.00 81 SER A O 1
ATOM 598 N N . ASP A 1 82 ? 43.101 14.183 -84.298 1.00 71.38 82 ASP A N 1
ATOM 599 C CA . ASP A 1 82 ? 42.861 13.040 -85.194 1.00 71.38 82 ASP A CA 1
ATOM 600 C C . ASP A 1 82 ? 43.861 11.886 -84.986 1.00 71.38 82 ASP A C 1
ATOM 602 O O . ASP A 1 82 ? 43.677 10.790 -85.518 1.00 71.38 82 ASP A O 1
ATOM 606 N N . ASP A 1 83 ? 44.890 12.104 -84.162 1.00 71.44 83 ASP A N 1
ATOM 607 C CA . ASP A 1 83 ? 45.900 11.107 -83.837 1.00 71.44 83 ASP A CA 1
ATOM 608 C C . ASP A 1 83 ? 45.491 10.244 -82.636 1.00 71.44 83 ASP A C 1
ATOM 610 O O . ASP A 1 83 ? 44.880 10.686 -81.655 1.00 71.44 83 ASP A O 1
ATOM 614 N N . THR A 1 84 ? 45.938 8.987 -82.647 1.00 71.44 84 THR A N 1
ATOM 615 C CA . THR A 1 84 ? 45.779 8.029 -81.538 1.00 71.44 84 THR A CA 1
ATOM 616 C C . THR A 1 84 ? 46.297 8.567 -80.197 1.00 71.44 84 THR A C 1
ATOM 618 O O . THR A 1 84 ? 45.786 8.179 -79.143 1.00 71.44 84 THR A O 1
ATOM 621 N N . GLY A 1 85 ? 47.246 9.511 -80.218 1.00 65.44 85 GLY A N 1
ATOM 622 C CA . GLY A 1 85 ? 47.762 10.191 -79.027 1.00 65.44 85 GLY A CA 1
ATOM 623 C C . GLY A 1 85 ? 46.707 11.000 -78.261 1.00 65.44 85 GLY A C 1
ATOM 624 O O . GLY A 1 85 ? 46.698 10.970 -77.028 1.00 65.44 85 GLY A O 1
ATOM 625 N N . GLY A 1 86 ? 45.768 11.652 -78.956 1.00 61.66 86 GLY A N 1
ATOM 626 C CA . GLY A 1 86 ? 44.696 12.429 -78.323 1.00 61.66 86 GLY A CA 1
ATOM 627 C C . GLY A 1 86 ? 43.696 11.558 -77.566 1.00 61.66 86 GLY A C 1
ATOM 628 O O . GLY A 1 86 ? 43.236 11.919 -76.482 1.00 61.66 86 GLY A O 1
ATOM 629 N N . THR A 1 87 ? 43.420 10.360 -78.086 1.00 67.69 87 THR A N 1
ATOM 630 C CA . THR A 1 87 ? 42.515 9.390 -77.448 1.00 67.69 87 THR A CA 1
ATOM 631 C C . THR A 1 87 ? 43.120 8.830 -76.160 1.00 67.69 87 THR A C 1
ATOM 633 O O . THR A 1 87 ? 42.437 8.755 -75.136 1.00 67.69 87 THR A O 1
ATOM 636 N N . LEU A 1 88 ? 44.410 8.473 -76.176 1.00 66.94 88 LEU A N 1
ATOM 637 C CA . LEU A 1 88 ? 45.095 7.935 -74.998 1.00 66.94 88 LEU A CA 1
ATOM 638 C C . LEU A 1 88 ? 45.195 8.983 -73.883 1.00 66.94 88 LEU A C 1
ATOM 640 O O . LEU A 1 88 ? 44.872 8.694 -72.729 1.00 66.94 88 LEU A O 1
ATOM 644 N N . LEU A 1 89 ? 45.577 10.215 -74.235 1.00 65.75 89 LEU A N 1
ATOM 645 C CA . LEU A 1 89 ? 45.678 11.312 -73.275 1.00 65.75 89 LEU A CA 1
ATOM 646 C C . LEU A 1 89 ? 44.301 11.693 -72.711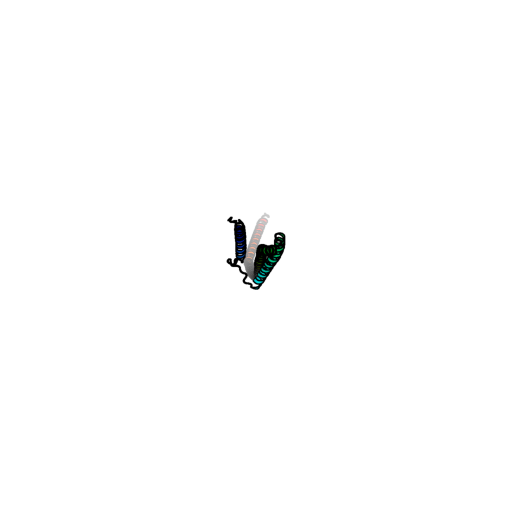 1.00 65.75 89 LEU A C 1
ATOM 648 O O . LEU A 1 89 ? 44.159 11.878 -71.503 1.00 65.75 89 LEU A O 1
ATOM 652 N N . GLY A 1 90 ? 43.274 11.731 -73.565 1.00 57.06 90 GLY A N 1
ATOM 653 C CA . GLY A 1 90 ? 41.892 11.955 -73.153 1.00 57.06 90 GLY A CA 1
ATOM 654 C C . GLY A 1 90 ? 41.386 10.878 -72.193 1.00 57.06 90 GLY A C 1
ATOM 655 O O . GLY A 1 90 ? 40.785 11.205 -71.174 1.00 57.06 90 GLY A O 1
ATOM 656 N N . THR A 1 91 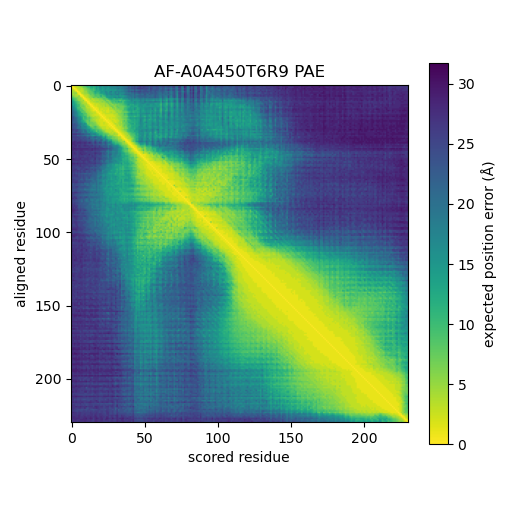? 41.693 9.604 -72.452 1.00 63.78 91 THR A N 1
ATOM 657 C CA . THR A 1 91 ? 41.333 8.487 -71.560 1.00 63.78 91 THR A CA 1
ATOM 658 C C . THR A 1 91 ? 42.012 8.617 -70.199 1.00 63.78 91 THR A C 1
ATOM 660 O O . THR A 1 91 ? 41.371 8.447 -69.161 1.00 63.78 91 THR A O 1
ATOM 663 N N . LEU A 1 92 ? 43.305 8.945 -70.181 1.00 68.06 92 LEU A N 1
ATOM 664 C CA . LEU A 1 92 ? 44.081 9.075 -68.948 1.00 68.06 92 LEU A CA 1
ATOM 665 C C . LEU A 1 92 ? 43.598 10.255 -68.090 1.00 68.06 92 LEU A C 1
ATOM 667 O O . LEU A 1 92 ? 43.402 10.106 -66.887 1.00 68.06 92 LEU A O 1
ATOM 671 N N . ILE A 1 93 ? 43.324 11.405 -68.708 1.00 67.00 93 ILE A N 1
ATOM 672 C CA . ILE A 1 93 ? 42.789 12.579 -68.002 1.00 67.00 93 ILE A CA 1
ATOM 673 C C . ILE A 1 93 ? 41.345 12.326 -67.548 1.00 67.00 93 ILE A C 1
ATOM 675 O O . ILE A 1 93 ? 40.993 12.610 -66.404 1.00 67.00 93 ILE A O 1
ATOM 679 N N . GLY A 1 94 ? 40.509 11.755 -68.417 1.00 56.91 94 GLY A N 1
ATOM 680 C CA . GLY A 1 94 ? 39.111 11.467 -68.112 1.00 56.91 94 GLY A CA 1
ATOM 681 C C . GLY A 1 94 ? 38.946 10.441 -66.991 1.00 56.91 94 GLY A C 1
ATOM 682 O O . GLY A 1 94 ? 38.124 10.636 -66.098 1.00 56.91 94 GLY A O 1
ATOM 683 N N . SER A 1 95 ? 39.758 9.381 -66.979 1.00 60.00 95 SER A N 1
ATOM 684 C CA . SER A 1 95 ? 39.770 8.390 -65.892 1.00 60.00 95 SER A CA 1
ATOM 685 C C . SER A 1 95 ? 40.281 8.977 -64.575 1.00 60.00 95 SER A C 1
ATOM 687 O O . SER A 1 95 ? 39.711 8.677 -63.523 1.00 60.00 95 SER A O 1
ATOM 689 N N . ALA A 1 96 ? 41.285 9.860 -64.614 1.00 67.31 96 ALA A N 1
ATOM 690 C CA . ALA A 1 96 ? 41.769 10.562 -63.428 1.00 67.31 96 ALA A CA 1
ATOM 691 C C . ALA A 1 96 ? 40.680 11.466 -62.821 1.00 67.31 96 ALA A C 1
ATOM 693 O O . ALA A 1 96 ? 40.378 11.348 -61.633 1.00 67.31 96 ALA A O 1
ATOM 694 N N . ILE A 1 97 ? 40.026 12.303 -63.636 1.00 65.88 97 ILE A N 1
ATOM 695 C CA . ILE A 1 97 ? 38.938 13.189 -63.180 1.00 65.88 97 ILE A CA 1
ATOM 696 C C . ILE A 1 97 ? 37.730 12.367 -62.699 1.00 65.88 97 ILE A C 1
ATOM 698 O O . ILE A 1 97 ? 37.186 12.633 -61.625 1.00 65.88 97 ILE A O 1
ATOM 702 N N . GLY A 1 98 ? 37.343 11.329 -63.446 1.00 60.19 98 GLY A N 1
ATOM 703 C CA . GLY A 1 98 ? 36.243 10.432 -63.081 1.00 60.19 98 GLY A CA 1
ATOM 704 C C . GLY A 1 98 ? 36.475 9.704 -61.754 1.00 60.19 98 GLY A C 1
ATOM 705 O O . GLY A 1 98 ? 35.544 9.559 -60.962 1.00 60.19 98 GLY A O 1
ATOM 706 N N . SER A 1 99 ? 37.721 9.320 -61.461 1.00 62.75 99 SER A N 1
ATOM 707 C CA . SER A 1 99 ? 38.094 8.691 -60.186 1.00 62.75 99 SER A CA 1
ATOM 708 C C . SER A 1 99 ? 37.982 9.652 -59.000 1.00 62.75 99 SER A C 1
ATOM 710 O O . SER A 1 99 ? 37.550 9.237 -57.926 1.00 62.75 99 SER A O 1
ATOM 712 N N . VAL A 1 100 ? 38.325 10.935 -59.175 1.00 68.69 100 VAL A N 1
ATOM 713 C C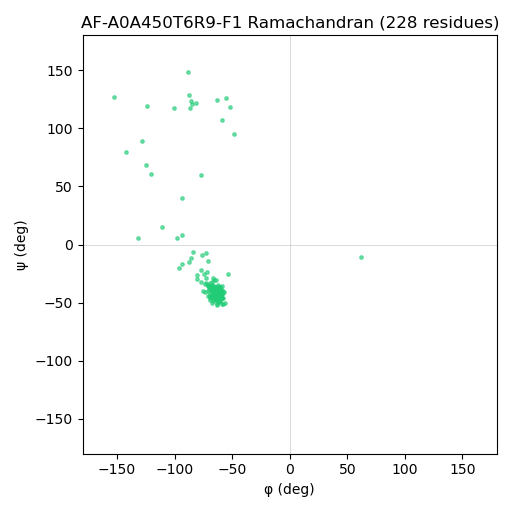A . VAL A 1 100 ? 38.212 11.951 -58.110 1.00 68.69 100 VAL A CA 1
ATOM 714 C C . VAL A 1 100 ? 36.748 12.201 -57.750 1.00 68.69 100 VAL A C 1
ATOM 716 O O . VAL A 1 100 ? 36.388 12.125 -56.575 1.00 68.69 100 VAL A O 1
ATOM 719 N N . ILE A 1 101 ? 35.890 12.410 -58.754 1.00 69.25 101 ILE A N 1
ATOM 720 C CA . ILE A 1 101 ? 34.451 12.639 -58.540 1.00 69.25 101 ILE A CA 1
ATOM 721 C C . ILE A 1 101 ? 33.798 11.404 -57.899 1.00 69.25 101 ILE A C 1
ATOM 723 O O . ILE A 1 101 ? 33.017 11.523 -56.953 1.00 69.25 101 ILE A O 1
ATOM 727 N N . ALA A 1 102 ? 34.154 10.200 -58.360 1.00 62.59 102 ALA A N 1
ATOM 728 C CA . ALA A 1 102 ? 33.649 8.959 -57.780 1.00 62.59 102 ALA A CA 1
ATOM 729 C C . ALA A 1 102 ? 34.120 8.737 -56.333 1.00 62.59 102 ALA A C 1
ATOM 731 O O . ALA A 1 102 ? 33.348 8.243 -55.512 1.00 62.59 102 ALA A O 1
ATOM 732 N N . ASN A 1 103 ? 35.350 9.132 -55.995 1.00 70.12 103 ASN A N 1
ATOM 733 C CA . ASN A 1 103 ? 35.881 9.065 -54.633 1.00 70.12 103 ASN A CA 1
ATOM 734 C C . ASN A 1 103 ? 35.112 9.995 -53.678 1.00 70.12 103 ASN A C 1
ATOM 736 O O . ASN A 1 103 ? 34.760 9.585 -52.573 1.00 70.12 103 ASN A O 1
ATOM 740 N N . GLU A 1 104 ? 34.793 11.224 -54.096 1.00 71.88 104 GLU A N 1
ATOM 741 C CA . GLU A 1 104 ? 33.970 12.134 -53.284 1.00 71.88 104 GLU A CA 1
ATOM 742 C C . GLU A 1 104 ? 32.545 11.608 -53.084 1.00 71.88 104 GLU A C 1
ATOM 744 O O . GLU A 1 104 ? 32.026 11.623 -51.962 1.00 71.88 104 GLU A O 1
ATOM 749 N N . TYR A 1 105 ? 31.929 11.068 -54.139 1.00 69.44 105 TYR A N 1
ATOM 750 C CA . TYR A 1 105 ? 30.595 10.476 -54.045 1.00 69.44 105 TYR A CA 1
ATOM 751 C C . TYR A 1 105 ? 30.577 9.236 -53.135 1.00 69.44 105 TYR A C 1
ATOM 753 O O . TYR A 1 105 ? 29.692 9.096 -52.287 1.00 69.44 105 TYR A O 1
ATOM 761 N N . ALA A 1 106 ? 31.586 8.365 -53.252 1.00 67.00 106 ALA A N 1
ATOM 762 C CA . ALA A 1 106 ? 31.744 7.191 -52.398 1.00 67.00 106 ALA A CA 1
ATOM 763 C C . ALA A 1 106 ? 31.953 7.582 -50.927 1.00 67.00 106 ALA A C 1
ATOM 765 O O . ALA A 1 106 ? 31.301 7.012 -50.053 1.00 67.00 106 ALA A O 1
ATOM 766 N N . LYS A 1 107 ? 32.784 8.594 -50.641 1.00 72.94 107 LYS A N 1
ATOM 767 C CA . LYS A 1 107 ? 32.968 9.122 -49.278 1.00 72.94 107 LYS A CA 1
ATOM 768 C C . LYS A 1 107 ? 31.652 9.615 -48.680 1.00 72.94 107 LYS A C 1
ATOM 770 O O . LYS A 1 107 ? 31.338 9.239 -47.555 1.00 72.94 107 LYS A O 1
ATOM 775 N N . LYS A 1 108 ? 30.857 10.380 -49.440 1.00 73.75 108 LYS A N 1
ATOM 776 C CA . LYS A 1 108 ? 29.554 10.892 -48.981 1.00 73.75 108 LYS A CA 1
ATOM 777 C C . LYS A 1 108 ? 28.549 9.769 -48.696 1.00 73.75 108 LYS A C 1
ATOM 779 O O . LYS A 1 108 ? 27.832 9.817 -47.698 1.00 73.75 108 LYS A O 1
ATOM 784 N N . LYS A 1 109 ? 28.522 8.730 -49.538 1.00 72.31 109 LYS A N 1
ATOM 785 C CA . LYS A 1 109 ? 27.701 7.531 -49.305 1.00 72.31 109 LYS A CA 1
ATOM 786 C C . LYS A 1 109 ? 28.155 6.764 -48.062 1.00 72.31 109 LYS A C 1
ATOM 788 O O . LYS A 1 109 ? 27.317 6.375 -47.258 1.00 72.31 109 LYS A O 1
ATOM 793 N N . ILE A 1 110 ? 29.463 6.583 -47.867 1.00 73.75 110 ILE A N 1
ATOM 794 C CA . ILE A 1 110 ? 30.014 5.897 -46.687 1.00 73.75 110 ILE A CA 1
ATOM 795 C C . ILE A 1 110 ? 29.684 6.666 -45.400 1.00 73.75 110 ILE A C 1
ATOM 797 O O . ILE A 1 110 ? 29.309 6.041 -44.412 1.00 73.75 110 ILE A O 1
ATOM 801 N N . THR A 1 111 ? 29.763 8.002 -45.398 1.00 74.12 111 THR A N 1
ATOM 802 C CA . THR A 1 111 ? 29.366 8.805 -44.228 1.00 74.12 111 THR A CA 1
ATOM 803 C C . THR A 1 111 ? 27.877 8.669 -43.918 1.00 74.12 111 THR A C 1
ATOM 805 O O . THR A 1 111 ? 27.524 8.479 -42.762 1.00 74.12 111 THR A O 1
ATOM 808 N N . GLU A 1 112 ? 27.010 8.658 -44.935 1.00 75.75 112 GLU A N 1
ATOM 809 C CA . GLU A 1 112 ? 25.564 8.462 -44.751 1.00 75.75 112 GLU A CA 1
ATOM 810 C C . GLU A 1 112 ? 25.247 7.071 -44.172 1.00 75.75 112 GLU A C 1
ATOM 812 O O . GLU A 1 112 ? 24.478 6.953 -43.218 1.00 75.75 112 GLU A O 1
ATOM 817 N N . PHE A 1 113 ? 25.896 6.014 -44.678 1.00 75.12 113 PHE A N 1
ATOM 818 C CA . PHE A 1 113 ? 25.760 4.663 -44.123 1.00 75.12 113 PHE A CA 1
ATOM 819 C C . PHE A 1 113 ? 26.259 4.569 -42.677 1.00 75.12 113 PHE A C 1
ATOM 821 O O . PHE A 1 113 ? 25.615 3.918 -41.851 1.00 75.12 113 PHE A O 1
ATOM 828 N N . ARG A 1 114 ? 27.377 5.229 -42.352 1.00 76.00 114 ARG A N 1
ATOM 829 C CA . ARG A 1 114 ? 27.896 5.291 -40.978 1.00 76.00 114 ARG A CA 1
ATOM 830 C C . ARG A 1 114 ? 26.934 6.019 -40.045 1.00 76.00 114 ARG A C 1
ATOM 832 O O . ARG A 1 114 ? 26.671 5.508 -38.962 1.00 76.00 114 ARG A O 1
ATOM 839 N N . ASP A 1 115 ? 26.356 7.136 -40.476 1.00 75.62 115 ASP A N 1
ATOM 840 C CA . ASP A 1 115 ? 25.383 7.891 -39.681 1.00 75.62 115 ASP A CA 1
ATOM 841 C C . ASP A 1 115 ? 24.112 7.079 -39.413 1.00 75.62 115 ASP A C 1
ATOM 843 O O . ASP A 1 115 ? 23.617 7.052 -38.286 1.00 75.62 115 ASP A O 1
ATOM 847 N N . VAL A 1 116 ? 23.592 6.377 -40.425 1.00 80.38 116 VAL A N 1
ATOM 848 C CA . VAL A 1 116 ? 22.431 5.489 -40.255 1.00 80.38 116 VAL A CA 1
ATOM 849 C C . VAL A 1 116 ? 22.760 4.342 -39.298 1.00 80.38 116 VAL A C 1
ATOM 851 O O . VAL A 1 116 ? 21.944 4.020 -38.435 1.00 80.38 116 VAL A O 1
ATOM 854 N N . ARG A 1 117 ? 23.958 3.752 -39.392 1.00 78.31 117 ARG A N 1
ATOM 855 C CA . ARG A 1 117 ? 24.375 2.674 -38.485 1.00 78.31 117 ARG A CA 1
ATOM 856 C C . ARG A 1 117 ? 24.501 3.157 -37.044 1.00 78.31 117 ARG A C 1
ATOM 858 O O . ARG A 1 117 ? 23.947 2.520 -36.157 1.00 78.31 117 ARG A O 1
ATOM 865 N N . LEU A 1 118 ? 25.155 4.297 -36.824 1.00 76.88 118 LEU A N 1
ATOM 866 C CA . LEU A 1 118 ? 25.282 4.903 -35.497 1.00 76.88 118 LEU A CA 1
ATOM 867 C C . LEU A 1 118 ? 23.909 5.220 -34.895 1.00 76.88 118 LEU A C 1
ATOM 869 O O . LEU A 1 118 ? 23.676 4.932 -33.724 1.00 76.88 118 LEU A O 1
ATOM 873 N N . LYS A 1 119 ? 22.971 5.737 -35.697 1.00 76.06 119 LYS A N 1
ATOM 874 C CA . LYS A 1 119 ? 21.584 5.954 -35.256 1.00 76.06 119 LYS A CA 1
ATOM 875 C C . LYS A 1 119 ? 20.876 4.647 -34.904 1.00 76.06 119 LYS A C 1
ATOM 877 O O . LYS A 1 119 ? 20.181 4.601 -33.896 1.00 76.06 119 LYS A O 1
ATOM 882 N N . ASN A 1 120 ? 21.062 3.586 -35.689 1.00 78.75 120 ASN A N 1
ATOM 883 C CA . ASN A 1 120 ? 20.481 2.273 -35.394 1.00 78.75 120 ASN A CA 1
ATOM 884 C C . ASN A 1 120 ? 21.069 1.655 -34.117 1.00 78.75 120 ASN A C 1
ATOM 886 O O . ASN A 1 120 ? 20.323 1.090 -33.322 1.00 78.75 120 ASN A O 1
ATOM 890 N N . GLU A 1 121 ? 22.377 1.787 -33.891 1.00 82.56 121 GLU A N 1
ATOM 891 C CA . GLU A 1 121 ? 23.031 1.355 -32.650 1.00 82.56 121 GLU A CA 1
ATOM 892 C C . GLU A 1 121 ? 22.488 2.144 -31.447 1.00 82.56 121 GLU A C 1
ATOM 894 O O . GLU A 1 121 ? 22.088 1.540 -30.455 1.00 82.56 121 GLU A O 1
ATOM 899 N N . GLN A 1 122 ? 22.366 3.473 -31.555 1.00 76.06 122 GLN A N 1
ATOM 900 C CA . GLN A 1 122 ? 21.762 4.314 -30.514 1.00 76.06 122 GLN A CA 1
ATOM 901 C C . GLN A 1 122 ? 20.303 3.936 -30.231 1.00 76.06 122 GLN A C 1
ATOM 903 O O . GLN A 1 122 ? 19.919 3.787 -29.071 1.00 76.06 122 GLN A O 1
ATOM 908 N N . LEU A 1 123 ? 19.494 3.723 -31.273 1.00 79.69 123 LEU A N 1
ATOM 909 C CA . LEU A 1 123 ? 18.109 3.270 -31.130 1.00 79.69 123 LEU A CA 1
ATOM 910 C C . LEU A 1 123 ? 18.039 1.915 -30.430 1.00 79.69 123 LEU A C 1
ATOM 912 O O . LEU A 1 123 ? 17.237 1.756 -29.516 1.00 79.69 123 LEU A O 1
ATOM 916 N N . LYS A 1 124 ? 18.911 0.969 -30.794 1.00 87.56 124 LYS A N 1
ATOM 917 C CA . LYS A 1 124 ? 18.990 -0.328 -30.120 1.00 87.56 124 LYS A CA 1
ATOM 918 C C . LYS A 1 124 ? 19.335 -0.167 -28.640 1.00 87.56 124 LYS A C 1
ATOM 920 O O . LYS A 1 124 ? 18.638 -0.723 -27.804 1.00 87.56 124 LYS A O 1
ATOM 925 N N . THR A 1 125 ? 20.328 0.659 -28.300 1.00 82.56 125 THR A N 1
ATOM 926 C CA . THR A 1 125 ? 20.666 0.914 -26.888 1.00 82.56 125 THR A CA 1
ATOM 927 C C . THR A 1 125 ? 19.523 1.566 -26.111 1.00 82.56 125 THR A C 1
ATOM 929 O O . THR A 1 125 ? 19.339 1.263 -24.936 1.00 82.56 125 THR A O 1
ATOM 932 N N . LEU A 1 126 ? 18.732 2.432 -26.755 1.00 73.88 126 LEU A N 1
ATOM 933 C CA . LEU A 1 126 ? 17.571 3.067 -26.137 1.00 73.88 126 LEU A CA 1
ATOM 934 C C . LEU A 1 126 ? 16.432 2.064 -25.912 1.00 73.88 126 LEU A C 1
ATOM 936 O O . LEU A 1 126 ? 15.797 2.101 -24.861 1.00 73.88 126 LEU A O 1
ATOM 940 N N . VAL A 1 127 ? 16.198 1.161 -26.870 1.00 82.06 127 VAL A N 1
ATOM 941 C CA . VAL A 1 127 ? 15.233 0.061 -26.732 1.00 82.06 127 VAL A CA 1
ATOM 942 C C . VAL A 1 127 ? 15.659 -0.872 -25.601 1.00 82.06 127 VAL A C 1
ATOM 944 O O . VAL A 1 127 ? 14.874 -1.068 -24.679 1.00 82.06 127 VAL A O 1
ATOM 947 N N . ASP A 1 128 ? 16.910 -1.339 -25.591 1.00 87.75 128 ASP A N 1
ATOM 948 C CA . ASP A 1 128 ? 17.438 -2.218 -24.538 1.00 87.75 128 ASP A CA 1
ATOM 949 C C . ASP A 1 128 ? 17.343 -1.553 -23.147 1.00 87.75 128 ASP A C 1
ATOM 951 O O . ASP A 1 128 ? 16.990 -2.194 -22.155 1.00 87.75 128 ASP A O 1
ATOM 955 N N . ALA A 1 129 ? 17.633 -0.249 -23.055 1.00 71.50 129 ALA A N 1
ATOM 956 C CA . ALA A 1 129 ? 17.483 0.515 -21.816 1.00 71.50 129 ALA A CA 1
ATOM 957 C C . ALA A 1 129 ? 16.011 0.651 -21.391 1.00 71.50 129 ALA A C 1
ATOM 959 O O . ALA A 1 129 ? 15.698 0.507 -20.209 1.00 71.50 129 ALA A O 1
ATOM 960 N N . SER A 1 130 ? 15.100 0.894 -22.339 1.00 70.19 130 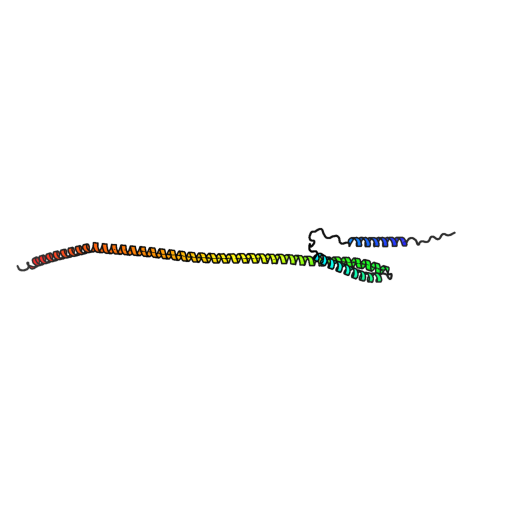SER A N 1
ATOM 961 C CA . SER A 1 130 ? 13.663 0.973 -22.067 1.00 70.19 130 SER A CA 1
ATOM 962 C C . SER A 1 130 ? 13.081 -0.374 -21.641 1.00 70.19 130 SER A C 1
ATOM 964 O O . SER A 1 130 ? 12.189 -0.400 -20.796 1.00 70.19 130 SER A O 1
ATOM 966 N N . GLU A 1 131 ? 13.546 -1.484 -22.214 1.00 87.12 131 GLU A N 1
ATOM 967 C CA . GLU A 1 131 ? 13.113 -2.829 -21.832 1.00 87.12 131 GLU A CA 1
ATOM 968 C C . GLU A 1 131 ? 13.541 -3.157 -20.402 1.00 87.12 131 GLU A C 1
ATOM 970 O O . GLU A 1 131 ? 12.695 -3.552 -19.600 1.00 87.12 131 GLU A O 1
ATOM 975 N N . LYS A 1 132 ? 14.804 -2.882 -20.050 1.00 83.94 132 LYS A N 1
ATOM 976 C CA . LYS A 1 132 ? 15.301 -3.027 -18.672 1.00 83.94 132 LYS A CA 1
ATOM 977 C C . LYS A 1 132 ? 14.521 -2.169 -17.685 1.00 83.94 132 LYS A C 1
ATOM 979 O O . LYS A 1 132 ? 14.097 -2.662 -16.647 1.00 83.94 132 LYS A O 1
ATOM 984 N N . TYR A 1 133 ? 14.277 -0.905 -18.027 1.00 71.88 133 TYR A N 1
ATOM 985 C CA . TYR A 1 133 ? 13.483 -0.016 -17.181 1.00 71.88 133 TYR A CA 1
ATOM 986 C C . TYR A 1 133 ? 12.054 -0.544 -16.980 1.00 71.88 133 TYR A C 1
ATOM 988 O O . TYR A 1 133 ? 11.538 -0.549 -15.865 1.00 71.88 133 TYR A O 1
ATOM 996 N N . ASN A 1 134 ? 11.415 -1.051 -18.039 1.00 77.25 134 ASN A N 1
ATOM 997 C CA . ASN A 1 134 ? 10.086 -1.656 -17.939 1.00 77.25 134 ASN A CA 1
ATOM 998 C C . ASN A 1 134 ? 10.086 -2.926 -17.072 1.00 77.25 134 ASN A C 1
ATOM 1000 O O . ASN A 1 134 ? 9.116 -3.167 -16.353 1.00 77.25 134 ASN A O 1
ATOM 1004 N N . GLU A 1 135 ? 11.141 -3.737 -17.133 1.00 92.69 135 GLU A N 1
ATOM 1005 C CA . GLU A 1 135 ? 11.317 -4.914 -16.277 1.00 92.69 135 GLU A CA 1
ATOM 1006 C C . GLU A 1 135 ? 11.483 -4.521 -14.801 1.00 92.69 135 GLU A C 1
ATOM 1008 O O . GLU A 1 135 ? 10.787 -5.070 -13.944 1.00 92.69 135 GLU A O 1
ATOM 1013 N N . GLU A 1 136 ? 12.304 -3.510 -14.502 1.00 78.31 136 GLU A N 1
ATOM 1014 C CA . GLU A 1 136 ? 12.464 -2.960 -13.148 1.00 78.31 136 GLU A CA 1
ATOM 1015 C C . GLU A 1 136 ? 11.141 -2.417 -12.590 1.00 78.31 136 GLU A C 1
ATOM 1017 O O . GLU A 1 136 ? 10.778 -2.713 -11.449 1.00 78.31 136 GLU A O 1
ATOM 1022 N N . VAL A 1 137 ? 10.375 -1.676 -13.400 1.00 83.56 137 VAL A N 1
ATOM 1023 C CA . VAL A 1 137 ? 9.054 -1.156 -13.008 1.00 83.56 137 VAL A CA 1
ATOM 1024 C C . VAL A 1 137 ? 8.061 -2.291 -12.745 1.00 83.56 137 VAL A C 1
ATOM 1026 O O . VAL A 1 137 ? 7.291 -2.213 -11.787 1.00 83.56 137 VAL A O 1
ATOM 1029 N N . ARG A 1 138 ? 8.076 -3.365 -13.547 1.00 90.50 138 ARG A N 1
ATOM 1030 C CA . ARG A 1 138 ? 7.245 -4.555 -13.291 1.00 90.50 138 ARG A CA 1
ATOM 1031 C C . ARG A 1 138 ? 7.625 -5.226 -11.974 1.00 90.50 138 ARG A C 1
ATOM 1033 O O . ARG A 1 138 ? 6.743 -5.446 -11.153 1.00 90.50 138 ARG A O 1
ATOM 1040 N N . GLY A 1 139 ? 8.917 -5.454 -11.735 1.00 92.88 139 GLY A N 1
ATOM 1041 C CA . GLY A 1 139 ? 9.392 -6.032 -10.475 1.00 92.88 139 GLY A CA 1
ATOM 1042 C C . GLY A 1 139 ? 9.034 -5.171 -9.258 1.00 92.88 139 GLY A C 1
ATOM 1043 O O . GLY A 1 139 ? 8.623 -5.691 -8.220 1.00 92.88 139 GLY A O 1
ATOM 1044 N N . TYR A 1 140 ? 9.117 -3.845 -9.392 1.00 83.50 140 TYR A N 1
ATOM 1045 C CA . TYR A 1 140 ? 8.683 -2.918 -8.349 1.00 83.50 140 TYR A CA 1
ATOM 1046 C C . TYR A 1 140 ? 7.173 -3.010 -8.086 1.00 83.50 140 TYR A C 1
ATOM 1048 O O . TYR A 1 140 ? 6.763 -3.104 -6.928 1.00 83.50 140 TYR A O 1
ATOM 1056 N N . ASN A 1 141 ? 6.346 -3.059 -9.134 1.00 82.56 141 ASN A N 1
ATOM 1057 C CA . ASN A 1 141 ? 4.896 -3.220 -8.997 1.00 82.56 141 ASN A CA 1
ATOM 1058 C C . ASN A 1 141 ? 4.522 -4.552 -8.327 1.00 82.56 141 ASN A C 1
ATOM 1060 O O . ASN A 1 141 ? 3.708 -4.553 -7.405 1.00 82.56 141 ASN A O 1
ATOM 1064 N N . ASP A 1 142 ? 5.170 -5.656 -8.706 1.00 96.69 142 ASP A N 1
ATOM 1065 C CA . ASP A 1 142 ? 4.965 -6.965 -8.072 1.00 96.69 142 ASP A CA 1
ATOM 1066 C C . ASP A 1 142 ? 5.315 -6.926 -6.571 1.00 96.69 142 ASP A C 1
ATOM 1068 O O . ASP A 1 142 ? 4.615 -7.508 -5.733 1.00 96.69 142 ASP A O 1
ATOM 1072 N N . SER A 1 143 ? 6.376 -6.194 -6.204 1.00 92.75 143 SER A N 1
ATOM 1073 C CA . SER A 1 143 ? 6.751 -5.990 -4.799 1.00 92.75 143 SER A CA 1
ATOM 1074 C C . SER A 1 143 ? 5.692 -5.194 -4.025 1.00 92.75 143 SER A C 1
ATOM 1076 O O . SER A 1 143 ? 5.313 -5.593 -2.920 1.00 92.75 143 SER A O 1
ATOM 1078 N N . LEU A 1 144 ? 5.140 -4.131 -4.627 1.00 90.88 144 LEU A N 1
ATOM 1079 C CA . LEU A 1 144 ? 4.077 -3.327 -4.024 1.00 90.88 144 LEU A CA 1
ATOM 1080 C C . LEU A 1 144 ? 2.800 -4.144 -3.818 1.00 90.88 144 LEU A C 1
ATOM 1082 O O . LEU A 1 144 ? 2.168 -4.040 -2.765 1.00 90.88 144 LEU A O 1
ATOM 1086 N N . ASP A 1 145 ? 2.429 -4.987 -4.780 1.00 93.38 145 ASP A N 1
ATOM 1087 C CA . ASP A 1 145 ? 1.259 -5.858 -4.662 1.00 93.38 145 ASP A CA 1
ATOM 1088 C C . ASP A 1 145 ? 1.417 -6.881 -3.527 1.00 93.38 145 ASP A C 1
ATOM 1090 O O . ASP A 1 145 ? 0.479 -7.101 -2.744 1.00 93.38 145 ASP A O 1
ATOM 1094 N N . SER A 1 146 ? 2.615 -7.454 -3.372 1.00 97.38 146 SER A N 1
ATOM 1095 C CA . SER A 1 146 ? 2.956 -8.331 -2.245 1.00 97.38 146 SER A CA 1
ATOM 1096 C C . SER A 1 146 ? 2.845 -7.605 -0.896 1.00 97.38 146 SER A C 1
ATOM 1098 O O . SER A 1 146 ? 2.209 -8.107 0.045 1.00 97.38 146 SER A O 1
ATOM 1100 N N . ASP A 1 147 ? 3.373 -6.383 -0.805 1.00 95.19 147 ASP A N 1
ATOM 1101 C CA . ASP A 1 147 ? 3.292 -5.552 0.399 1.00 95.19 147 ASP A CA 1
ATOM 1102 C C . ASP A 1 147 ? 1.847 -5.171 0.739 1.00 95.19 147 ASP A C 1
ATOM 1104 O O . ASP A 1 147 ? 1.418 -5.296 1.894 1.00 95.19 147 ASP A O 1
ATOM 1108 N N . ILE A 1 148 ? 1.046 -4.790 -0.259 1.00 95.12 148 ILE A N 1
ATOM 1109 C CA . ILE A 1 148 ? -0.385 -4.504 -0.096 1.00 95.12 148 ILE A CA 1
ATOM 1110 C C . ILE A 1 148 ? -1.122 -5.748 0.414 1.00 95.12 148 ILE A C 1
ATOM 1112 O O . ILE A 1 148 ? -1.944 -5.647 1.336 1.00 95.12 148 ILE A O 1
ATOM 1116 N N . ALA A 1 149 ? -0.842 -6.930 -0.139 1.00 97.62 149 ALA A N 1
ATOM 1117 C CA . ALA A 1 149 ? -1.442 -8.183 0.314 1.00 97.62 149 ALA A CA 1
ATOM 1118 C C . ALA A 1 149 ? -1.063 -8.505 1.774 1.00 97.62 149 ALA A C 1
ATOM 1120 O O . ALA A 1 149 ? -1.935 -8.848 2.587 1.00 97.62 149 ALA A O 1
ATOM 1121 N N . SER A 1 150 ? 0.210 -8.324 2.135 1.00 98.12 150 SER A N 1
ATOM 1122 C CA . SER A 1 150 ? 0.727 -8.497 3.498 1.00 98.12 150 SER A CA 1
ATOM 1123 C C . SER A 1 150 ? 0.067 -7.532 4.491 1.00 98.12 150 SER A C 1
ATOM 1125 O O . SER A 1 150 ? -0.460 -7.956 5.527 1.00 98.12 150 SER A O 1
ATOM 1127 N N . LEU A 1 151 ? -0.011 -6.243 4.152 1.00 97.19 151 LEU A N 1
ATOM 1128 C CA . LEU A 1 151 ? -0.666 -5.217 4.969 1.00 97.19 151 LEU A CA 1
ATOM 1129 C C . LEU A 1 151 ? -2.167 -5.471 5.125 1.00 97.19 151 LEU A C 1
ATOM 1131 O O . LEU A 1 151 ? -2.711 -5.303 6.219 1.00 97.19 151 LEU A O 1
ATOM 1135 N N . ARG A 1 152 ? -2.856 -5.930 4.075 1.00 97.81 152 ARG A N 1
ATOM 1136 C CA . ARG A 1 152 ? -4.268 -6.343 4.163 1.00 97.81 152 ARG A CA 1
ATOM 1137 C C . ARG A 1 152 ? -4.450 -7.521 5.120 1.00 97.81 152 ARG A C 1
ATOM 1139 O O . ARG A 1 152 ? -5.406 -7.519 5.901 1.00 97.81 152 ARG A O 1
ATOM 1146 N N . LYS A 1 153 ? -3.545 -8.505 5.103 1.00 98.38 153 LYS A N 1
ATOM 1147 C CA . LYS A 1 153 ? -3.565 -9.646 6.034 1.00 98.38 153 LYS A CA 1
ATOM 1148 C C . LYS A 1 153 ? -3.346 -9.193 7.481 1.00 98.38 153 LYS A C 1
ATOM 1150 O O . LYS A 1 153 ? -4.138 -9.579 8.342 1.00 98.38 153 LYS A O 1
ATOM 1155 N N . LYS A 1 154 ? -2.348 -8.335 7.733 1.00 97.75 154 LYS A N 1
ATOM 1156 C CA . LYS A 1 154 ? -2.084 -7.735 9.057 1.00 97.75 154 LYS A CA 1
ATOM 1157 C C . LYS A 1 154 ? -3.293 -6.948 9.569 1.00 97.75 154 LYS A C 1
ATOM 1159 O O . LYS A 1 154 ? -3.827 -7.277 10.620 1.00 97.75 154 LYS A O 1
ATOM 1164 N N . ASN A 1 155 ? -3.839 -6.041 8.758 1.00 97.50 155 ASN A N 1
ATOM 1165 C CA . ASN A 1 155 ? -5.036 -5.268 9.107 1.00 97.50 155 ASN A CA 1
ATOM 1166 C C . ASN A 1 155 ? -6.248 -6.150 9.450 1.00 97.50 155 ASN A C 1
ATOM 1168 O O . ASN A 1 155 ? -6.996 -5.853 10.382 1.00 97.50 155 ASN A O 1
ATOM 1172 N N . ARG A 1 156 ? -6.474 -7.245 8.709 1.00 98.38 156 ARG A N 1
ATOM 1173 C CA . ARG A 1 156 ? -7.547 -8.204 9.030 1.00 98.38 156 ARG A CA 1
ATOM 1174 C C . ARG A 1 156 ? -7.301 -8.905 10.369 1.00 98.38 156 ARG A C 1
ATOM 1176 O O . ARG A 1 156 ? -8.258 -9.098 11.118 1.00 98.38 156 ARG A O 1
ATOM 1183 N N . ALA A 1 157 ? -6.059 -9.282 10.668 1.00 98.06 157 ALA A N 1
ATOM 1184 C CA . ALA A 1 157 ? -5.693 -9.897 11.943 1.00 98.06 157 ALA A CA 1
ATOM 1185 C C . ALA A 1 157 ? -5.876 -8.920 13.117 1.00 98.06 157 ALA A C 1
ATOM 1187 O O . ALA A 1 157 ? -6.514 -9.275 14.109 1.00 98.06 157 ALA A O 1
ATOM 1188 N N . ASP A 1 158 ? -5.429 -7.673 12.969 1.00 97.94 158 ASP A N 1
ATOM 1189 C CA . ASP A 1 158 ? -5.552 -6.642 14.004 1.00 97.94 158 ASP A CA 1
ATOM 1190 C C . ASP A 1 158 ? -7.012 -6.288 14.288 1.00 97.94 158 ASP A C 1
ATOM 1192 O O . ASP A 1 158 ? -7.423 -6.210 15.446 1.00 97.94 158 ASP A O 1
ATOM 1196 N N . ARG A 1 159 ? -7.845 -6.168 13.245 1.00 97.88 159 ARG A N 1
ATOM 1197 C CA . ARG A 1 159 ? -9.295 -5.970 13.411 1.00 97.88 159 ARG A CA 1
ATOM 1198 C C . ARG A 1 159 ? -9.944 -7.108 14.195 1.00 97.88 159 ARG A C 1
ATOM 1200 O O . ARG A 1 159 ? -10.767 -6.837 15.068 1.00 97.88 159 ARG A O 1
ATOM 1207 N N . LYS A 1 160 ? -9.570 -8.364 13.921 1.00 98.38 160 LYS A N 1
ATOM 1208 C CA . LYS A 1 160 ? -10.057 -9.524 14.688 1.00 98.38 160 LYS A CA 1
ATOM 1209 C C . LYS A 1 160 ? -9.603 -9.454 16.145 1.00 98.38 160 LYS A C 1
ATOM 1211 O O . LYS A 1 160 ? -10.431 -9.607 17.035 1.00 98.38 160 LYS A O 1
ATOM 1216 N N . ARG A 1 161 ? -8.325 -9.151 16.394 1.00 98.19 161 ARG A N 1
ATOM 1217 C CA . ARG A 1 161 ? -7.775 -9.010 17.751 1.00 98.19 161 ARG A CA 1
ATOM 1218 C C . ARG A 1 161 ? -8.494 -7.918 18.546 1.00 98.19 161 ARG A C 1
ATOM 1220 O O . ARG A 1 161 ? -8.902 -8.157 19.678 1.00 98.19 161 ARG A O 1
ATOM 1227 N N . LEU A 1 162 ? -8.709 -6.750 17.942 1.00 97.94 162 LEU A N 1
ATOM 1228 C CA . LEU A 1 162 ? -9.450 -5.650 18.564 1.00 97.94 162 LEU A CA 1
ATOM 1229 C C . LEU A 1 162 ? -10.910 -6.016 18.843 1.00 97.94 162 LEU A C 1
ATOM 1231 O O . LEU A 1 162 ? -11.436 -5.639 19.888 1.00 97.94 162 LEU A O 1
ATOM 1235 N N . ALA A 1 163 ? -11.567 -6.752 17.942 1.00 98.06 163 ALA A N 1
ATOM 1236 C CA . ALA A 1 163 ? -12.929 -7.228 18.166 1.00 98.06 163 ALA A CA 1
ATOM 1237 C C . ALA A 1 163 ? -13.005 -8.175 19.376 1.00 98.06 163 ALA A C 1
ATOM 1239 O O . ALA A 1 163 ? -13.882 -7.998 20.222 1.00 98.06 163 ALA A O 1
ATOM 1240 N N . THR A 1 164 ? -12.057 -9.109 19.507 1.00 98.25 164 THR A N 1
ATOM 1241 C CA . THR A 1 164 ? -11.969 -10.013 20.665 1.00 98.25 164 THR A CA 1
ATOM 1242 C C . THR A 1 164 ? -11.746 -9.243 21.966 1.00 98.25 164 THR A C 1
ATOM 1244 O O . THR A 1 164 ? -12.523 -9.406 22.903 1.00 98.25 164 THR A O 1
ATOM 1247 N N . ILE A 1 165 ? -10.768 -8.330 22.003 1.00 98.31 165 ILE A N 1
ATOM 1248 C CA . ILE A 1 165 ? -10.472 -7.510 23.194 1.00 98.31 165 ILE A CA 1
ATOM 1249 C C . ILE A 1 165 ? -11.689 -6.669 23.605 1.00 98.31 165 ILE A C 1
ATOM 1251 O O . ILE A 1 165 ? -12.029 -6.586 24.787 1.00 98.31 165 ILE A O 1
ATOM 1255 N N . ARG A 1 166 ? -12.382 -6.050 22.638 1.00 98.19 166 ARG A N 1
ATOM 1256 C CA . ARG A 1 166 ? -13.605 -5.276 22.909 1.00 98.19 166 ARG A CA 1
ATOM 1257 C C . ARG A 1 166 ? -14.710 -6.157 23.481 1.00 98.19 166 ARG A C 1
ATOM 1259 O O . ARG A 1 166 ? -15.371 -5.745 24.429 1.00 98.19 166 ARG A O 1
ATOM 1266 N N . LEU A 1 167 ? -14.902 -7.356 22.935 1.00 98.00 167 LEU A N 1
ATOM 1267 C CA . LEU A 1 167 ? -15.901 -8.306 23.418 1.00 98.00 167 LEU A CA 1
ATOM 1268 C C . LEU A 1 167 ? -15.597 -8.764 24.851 1.00 98.00 167 LEU A C 1
ATOM 1270 O O . LEU A 1 167 ? -16.506 -8.799 25.680 1.00 98.00 167 LEU A O 1
ATOM 1274 N N . GLU A 1 168 ? -14.336 -9.056 25.168 1.00 98.38 168 GLU A N 1
ATOM 1275 C CA . GLU A 1 168 ? -13.895 -9.395 26.527 1.00 98.38 168 GLU A CA 1
ATOM 1276 C C . GLU A 1 168 ? -14.100 -8.232 27.501 1.00 98.38 168 GLU A C 1
ATOM 1278 O O . GLU A 1 168 ? -14.684 -8.418 28.567 1.00 98.38 168 GLU A O 1
ATOM 1283 N N . THR A 1 169 ? -13.728 -7.014 27.100 1.00 97.81 169 THR A N 1
ATOM 1284 C CA . THR A 1 169 ? -13.928 -5.802 27.909 1.00 97.81 169 THR A CA 1
ATOM 1285 C C . THR A 1 169 ? -15.416 -5.556 28.181 1.00 97.81 169 THR A C 1
ATOM 1287 O O . THR A 1 169 ? -15.802 -5.217 29.298 1.00 97.81 169 THR A O 1
ATOM 1290 N N . ILE A 1 170 ? -16.282 -5.747 27.178 1.00 97.81 170 ILE A N 1
ATOM 1291 C CA . ILE A 1 170 ? -17.738 -5.625 27.344 1.00 97.81 170 ILE A CA 1
ATOM 1292 C C . ILE A 1 170 ? -18.266 -6.696 28.305 1.00 97.81 170 ILE A C 1
ATOM 1294 O O . ILE A 1 170 ? -19.095 -6.380 29.157 1.00 97.81 170 ILE A O 1
ATOM 1298 N N . LYS A 1 171 ? -17.787 -7.944 28.210 1.00 98.38 171 LYS A N 1
ATOM 1299 C CA . LYS A 1 171 ? -18.162 -9.016 29.148 1.00 98.38 171 LYS A CA 1
ATOM 1300 C C . LYS A 1 171 ? -17.752 -8.684 30.583 1.00 98.38 171 LYS A C 1
ATOM 1302 O O . LYS A 1 171 ? -18.579 -8.817 31.480 1.00 98.38 171 LYS A O 1
ATOM 1307 N N . GLN A 1 172 ? -16.527 -8.201 30.789 1.00 98.25 172 GLN A N 1
ATOM 1308 C CA . GLN A 1 172 ? -16.037 -7.777 32.103 1.00 98.25 172 GLN A CA 1
ATOM 1309 C C . GLN A 1 172 ? -16.881 -6.636 32.678 1.00 98.25 172 GLN A C 1
ATOM 1311 O O . GLN A 1 172 ? -17.366 -6.746 33.800 1.00 98.25 172 GLN A O 1
ATOM 1316 N N . LYS A 1 173 ? -17.150 -5.588 31.886 1.00 97.88 173 LYS A N 1
ATOM 1317 C CA . LYS A 1 173 ? -18.010 -4.472 32.312 1.00 97.88 173 LYS A CA 1
ATOM 1318 C C . LYS A 1 173 ? -19.433 -4.918 32.635 1.00 97.88 173 LYS A C 1
ATOM 1320 O O . LYS A 1 173 ? -20.014 -4.432 33.596 1.00 97.88 173 LYS A O 1
ATOM 1325 N N . ARG A 1 174 ? -20.007 -5.849 31.865 1.00 98.06 174 ARG A N 1
ATOM 1326 C CA . ARG A 1 174 ? -21.329 -6.421 32.170 1.00 98.06 174 ARG A CA 1
ATOM 1327 C C . ARG A 1 174 ? -21.327 -7.178 33.496 1.00 98.06 174 ARG A C 1
ATOM 1329 O O . ARG A 1 174 ? -22.257 -6.998 34.271 1.00 98.06 174 ARG A O 1
ATOM 1336 N N . ALA A 1 175 ? -20.297 -7.979 33.760 1.00 98.44 175 ALA A N 1
ATOM 1337 C CA . ALA A 1 175 ? -20.158 -8.687 35.030 1.00 98.44 175 ALA A CA 1
ATOM 1338 C C . ALA A 1 175 ? -19.981 -7.718 36.212 1.00 98.44 175 ALA A C 1
ATOM 1340 O O . ALA A 1 175 ? -20.593 -7.913 37.256 1.00 98.44 175 ALA A O 1
ATOM 1341 N N . GLU A 1 176 ? -19.201 -6.647 36.042 1.00 98.25 176 GLU A N 1
ATOM 1342 C CA . GLU A 1 176 ? -19.052 -5.597 37.056 1.00 98.25 176 GLU A CA 1
ATOM 1343 C C . GLU A 1 176 ? -20.379 -4.874 37.329 1.00 98.25 176 GLU A C 1
ATOM 1345 O O . GLU A 1 176 ? -20.762 -4.696 38.482 1.00 98.25 176 GLU A O 1
ATOM 1350 N N . ILE A 1 177 ? -21.112 -4.491 36.278 1.00 98.00 177 ILE A N 1
ATOM 1351 C CA . ILE A 1 177 ? -22.427 -3.850 36.416 1.00 98.00 177 ILE A CA 1
ATOM 1352 C C . ILE A 1 177 ? -23.413 -4.788 37.119 1.00 98.00 177 ILE A C 1
ATOM 1354 O O . ILE A 1 177 ? -24.139 -4.330 37.994 1.00 98.00 177 ILE A O 1
ATOM 1358 N N . ALA A 1 178 ? -23.423 -6.080 36.781 1.00 98.25 178 ALA A N 1
ATOM 1359 C CA . ALA A 1 178 ? -24.284 -7.064 37.434 1.00 98.25 178 ALA A CA 1
ATOM 1360 C C . ALA A 1 178 ? -24.002 -7.157 38.943 1.00 98.25 178 ALA A C 1
ATOM 1362 O O . ALA A 1 178 ? -24.940 -7.081 39.731 1.00 98.25 178 ALA A O 1
ATOM 1363 N N . LYS A 1 179 ? -22.724 -7.203 39.348 1.00 98.56 179 LYS A N 1
ATOM 1364 C CA . LYS A 1 179 ? -22.337 -7.163 40.770 1.00 98.56 179 LYS A CA 1
ATOM 1365 C C . LYS A 1 179 ? -22.814 -5.891 41.466 1.00 98.56 179 LYS A C 1
ATOM 1367 O O . LYS A 1 179 ? -23.400 -5.961 42.535 1.00 98.56 179 LYS A O 1
ATOM 1372 N N . ARG A 1 180 ? -22.638 -4.726 40.833 1.00 98.00 180 ARG A N 1
ATOM 1373 C CA . ARG A 1 180 ? -23.117 -3.448 41.390 1.00 98.00 180 ARG A CA 1
ATOM 1374 C C . ARG A 1 180 ? -24.643 -3.387 41.514 1.00 98.00 180 ARG A C 1
ATOM 1376 O O . ARG A 1 180 ? -25.144 -2.670 42.374 1.00 98.00 180 ARG A O 1
ATOM 1383 N N . ILE A 1 181 ? -25.387 -4.064 40.635 1.00 98.00 181 ILE A N 1
ATOM 1384 C CA . ILE A 1 181 ? -26.848 -4.178 40.747 1.00 98.00 181 ILE A CA 1
ATOM 1385 C C . ILE A 1 181 ? -27.203 -5.048 41.955 1.00 98.00 181 ILE A C 1
ATOM 1387 O O . ILE A 1 181 ? -27.998 -4.610 42.778 1.00 98.00 181 ILE A O 1
ATOM 1391 N N . GLU A 1 182 ? -26.563 -6.207 42.105 1.00 98.31 182 GLU A N 1
ATOM 1392 C CA . GLU A 1 182 ? -26.773 -7.117 43.239 1.00 98.31 182 GLU A CA 1
ATOM 1393 C C . GLU A 1 182 ? -26.452 -6.443 44.586 1.00 98.31 182 GLU A C 1
ATOM 1395 O O . GLU A 1 182 ? -27.271 -6.466 45.500 1.00 98.31 182 GLU A O 1
ATOM 1400 N N . GLU A 1 183 ? -25.317 -5.745 44.688 1.00 98.12 183 GLU A N 1
ATOM 1401 C CA . GLU A 1 183 ? -24.940 -4.962 45.877 1.00 98.12 183 GLU A CA 1
ATOM 1402 C C . GLU A 1 183 ? -25.988 -3.889 46.217 1.00 98.12 183 GLU A C 1
ATOM 1404 O O . GLU A 1 183 ? -26.329 -3.676 47.382 1.00 98.12 183 GLU A O 1
ATOM 1409 N N . ARG A 1 184 ? -26.536 -3.208 45.200 1.00 97.88 184 ARG A N 1
ATOM 1410 C CA . ARG A 1 184 ? -27.589 -2.198 45.391 1.00 97.88 184 ARG A CA 1
ATOM 1411 C C . ARG A 1 184 ? -28.917 -2.813 45.810 1.00 97.88 184 ARG A C 1
ATOM 1413 O O . ARG A 1 184 ? -29.631 -2.192 46.593 1.00 97.88 184 ARG A O 1
ATOM 1420 N N . GLU A 1 185 ? -29.263 -3.990 45.300 1.00 98.00 185 GLU A N 1
ATOM 1421 C CA . GLU A 1 185 ? -30.459 -4.722 45.725 1.00 98.00 185 GLU A CA 1
ATOM 1422 C C . GLU A 1 185 ? -30.335 -5.185 47.176 1.00 98.00 185 GLU A C 1
ATOM 1424 O O . GLU A 1 185 ? -31.267 -4.987 47.954 1.00 98.00 185 GLU A O 1
ATOM 1429 N N . GLN A 1 186 ? -29.171 -5.703 47.573 1.00 97.75 186 GLN A N 1
ATOM 1430 C CA . GLN A 1 186 ? -28.887 -6.058 48.965 1.00 97.75 186 GLN A CA 1
ATOM 1431 C C . GLN A 1 186 ? -28.982 -4.838 49.887 1.00 97.75 186 GLN A C 1
ATOM 1433 O O . GLN A 1 186 ? -29.665 -4.898 50.907 1.00 97.75 186 GLN A O 1
ATOM 1438 N N . LEU A 1 187 ? -28.376 -3.708 49.505 1.00 97.88 187 LEU A N 1
ATOM 1439 C CA . LEU A 1 187 ? -28.449 -2.466 50.279 1.00 97.88 187 LEU A CA 1
ATOM 1440 C C . LEU A 1 187 ? -29.880 -1.932 50.373 1.00 97.88 187 LEU A C 1
ATOM 1442 O O . LEU A 1 187 ? -30.300 -1.486 51.436 1.00 97.88 187 LEU A O 1
ATOM 1446 N N . LYS A 1 188 ? -30.647 -1.997 49.279 1.00 97.31 188 LYS A N 1
ATOM 1447 C CA . LYS A 1 188 ? -32.065 -1.624 49.279 1.00 97.31 188 LYS A CA 1
ATOM 1448 C C . LYS A 1 188 ? -32.858 -2.498 50.248 1.00 97.31 188 LYS A C 1
ATOM 1450 O O . LYS A 1 188 ? -33.645 -1.958 51.016 1.00 97.31 188 LYS A O 1
ATOM 1455 N N . ASN A 1 189 ? -32.664 -3.814 50.211 1.00 97.75 189 ASN A N 1
ATOM 1456 C CA . ASN A 1 189 ? -33.370 -4.741 51.094 1.00 97.75 189 ASN A CA 1
ATOM 1457 C C . ASN A 1 189 ? -33.002 -4.494 52.563 1.00 97.75 189 ASN A C 1
ATOM 1459 O O . ASN A 1 189 ? -33.903 -4.395 53.386 1.00 97.75 189 ASN A O 1
ATOM 1463 N N . ALA A 1 190 ? -31.715 -4.290 52.866 1.00 97.31 190 ALA A N 1
ATOM 1464 C CA . ALA A 1 190 ? -31.253 -3.943 54.209 1.00 97.31 190 ALA A CA 1
ATOM 1465 C C . ALA A 1 190 ? -31.848 -2.613 54.703 1.00 97.31 190 ALA A C 1
ATOM 1467 O O . ALA A 1 190 ? -32.296 -2.520 55.840 1.00 97.31 190 ALA A O 1
ATOM 1468 N N . LEU A 1 191 ? -31.919 -1.594 53.838 1.00 96.25 191 LEU A N 1
ATOM 1469 C CA . LEU A 1 191 ? -32.504 -0.300 54.194 1.00 96.25 191 LEU A CA 1
ATOM 1470 C C . LEU A 1 191 ? -34.017 -0.398 54.430 1.00 96.25 191 LEU A C 1
ATOM 1472 O O . LEU A 1 191 ? -34.538 0.261 55.323 1.00 96.25 191 LEU A O 1
ATOM 1476 N N . VAL A 1 192 ? -34.727 -1.210 53.641 1.00 97.31 192 VAL A N 1
ATOM 1477 C CA . VAL A 1 192 ? -36.155 -1.484 53.864 1.00 97.31 192 VAL A CA 1
ATOM 1478 C C . VAL A 1 192 ? -36.351 -2.202 55.198 1.00 97.31 192 VAL A C 1
ATOM 1480 O O . VAL A 1 192 ? -37.199 -1.778 55.977 1.00 97.31 192 VAL A O 1
ATOM 1483 N N . GLU A 1 193 ? -35.545 -3.224 55.488 1.00 97.19 193 GLU A N 1
ATOM 1484 C CA . GLU A 1 193 ? -35.586 -3.968 56.753 1.00 97.19 193 GLU A CA 1
ATOM 1485 C C . GLU A 1 193 ? -35.294 -3.066 57.967 1.00 97.19 193 GLU A C 1
ATOM 1487 O O . GLU A 1 193 ? -35.950 -3.194 58.997 1.00 97.19 193 GLU A O 1
ATOM 1492 N N . GLU A 1 194 ? -34.382 -2.097 57.833 1.00 96.56 194 GLU A N 1
ATOM 1493 C CA . GLU A 1 194 ? -34.062 -1.122 58.885 1.00 96.56 194 GLU A CA 1
ATOM 1494 C C . GLU A 1 194 ? -35.144 -0.034 59.050 1.00 96.56 194 GLU A C 1
ATOM 1496 O O . GLU A 1 194 ? -35.482 0.348 60.172 1.00 96.56 194 GLU A O 1
ATOM 1501 N N . GLN A 1 195 ? -35.717 0.477 57.954 1.00 96.56 195 GLN A N 1
ATOM 1502 C CA . GLN A 1 195 ? -36.694 1.577 57.997 1.00 96.56 195 GLN A CA 1
ATOM 1503 C C . GLN A 1 195 ? -38.111 1.129 58.354 1.00 96.56 195 GLN A C 1
ATOM 1505 O O . GLN A 1 195 ? -38.870 1.905 58.943 1.00 96.56 195 GLN A O 1
ATOM 1510 N N . GLN A 1 196 ? -38.480 -0.103 58.009 1.00 96.25 196 GLN A N 1
ATOM 1511 C CA . GLN A 1 196 ? -39.811 -0.640 58.259 1.00 96.25 196 GLN A CA 1
ATOM 1512 C C . GLN A 1 196 ? -40.227 -0.596 59.746 1.00 96.25 196 GLN A C 1
ATOM 1514 O O . GLN A 1 196 ? -41.277 -0.011 60.025 1.00 96.25 196 GLN A O 1
ATOM 1519 N N . PRO A 1 197 ? -39.428 -1.076 60.723 1.00 96.31 197 PRO A N 1
ATOM 1520 C CA . PRO A 1 197 ? -39.807 -1.004 62.136 1.00 96.31 197 PRO A CA 1
ATOM 1521 C C . PRO A 1 197 ? -39.873 0.437 62.658 1.00 96.31 197 PRO A C 1
ATOM 1523 O O . PRO A 1 197 ? -40.688 0.741 63.526 1.00 96.31 197 PRO A O 1
ATOM 1526 N N . VAL A 1 198 ? -39.057 1.352 62.119 1.00 96.94 198 VAL A N 1
ATOM 1527 C CA . VAL A 1 198 ? -39.099 2.775 62.497 1.00 96.94 198 VAL A CA 1
ATOM 1528 C C . VAL A 1 198 ? -40.409 3.415 62.039 1.00 96.94 198 VAL A C 1
ATOM 1530 O O . VAL A 1 198 ? -41.054 4.118 62.818 1.00 96.94 198 VAL A O 1
ATOM 1533 N N . MET A 1 199 ? -40.832 3.154 60.798 1.00 94.12 199 MET A N 1
ATOM 1534 C CA . MET A 1 199 ? -42.127 3.619 60.296 1.00 94.12 199 MET A CA 1
ATOM 1535 C C . MET A 1 199 ? -43.294 3.004 61.074 1.00 94.12 199 MET A C 1
ATOM 1537 O O . MET A 1 199 ? -44.238 3.716 61.421 1.00 94.12 199 MET A O 1
ATOM 1541 N N . GLU A 1 200 ? -43.234 1.708 61.379 1.00 96.50 200 GLU A N 1
ATOM 1542 C CA . GLU A 1 200 ? -44.254 1.022 62.178 1.00 96.50 200 GLU A CA 1
ATOM 1543 C C . GLU A 1 200 ? -44.358 1.623 63.590 1.00 96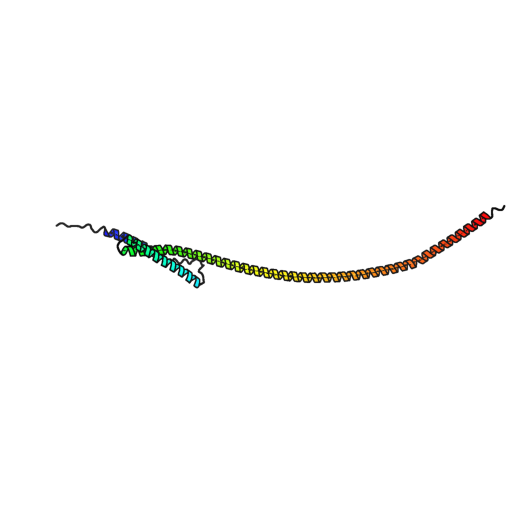.50 200 GLU A C 1
ATOM 1545 O O . GLU A 1 200 ? -45.457 1.979 64.021 1.00 96.50 200 GLU A O 1
ATOM 1550 N N . ALA A 1 201 ? -43.228 1.870 64.260 1.00 96.62 201 ALA A N 1
ATOM 1551 C CA . ALA A 1 201 ? -43.190 2.517 65.571 1.00 96.62 201 ALA A CA 1
ATOM 1552 C C . ALA A 1 201 ? -43.759 3.950 65.545 1.00 96.62 201 ALA A C 1
ATOM 1554 O O . ALA A 1 201 ? -44.498 4.346 66.450 1.00 96.62 201 ALA A O 1
ATOM 1555 N N . GLN A 1 202 ? -43.469 4.733 64.499 1.00 96.25 202 GLN A N 1
ATOM 1556 C CA . GLN A 1 202 ? -44.046 6.073 64.328 1.00 96.25 202 GLN A CA 1
ATOM 1557 C C . GLN A 1 202 ? -45.567 6.024 64.128 1.00 96.25 202 GLN A C 1
ATOM 1559 O O . GLN A 1 202 ? -46.295 6.827 64.717 1.00 96.25 202 GLN A O 1
ATOM 1564 N N . LEU A 1 203 ? -46.064 5.071 63.334 1.00 96.50 203 LEU A N 1
ATOM 1565 C CA . LEU A 1 203 ? -47.501 4.873 63.136 1.00 96.50 203 LEU A CA 1
ATOM 1566 C C . LEU A 1 203 ? -48.204 4.453 64.432 1.00 96.50 203 LEU A C 1
ATOM 1568 O O . LEU A 1 203 ? -49.312 4.919 64.710 1.00 96.50 203 LEU A O 1
ATOM 1572 N N . GLU A 1 204 ? -47.582 3.599 65.242 1.00 97.50 204 GLU A N 1
ATOM 1573 C CA . GLU A 1 204 ? -48.110 3.226 66.556 1.00 97.50 204 GLU A CA 1
ATOM 1574 C C . GLU A 1 204 ? -48.150 4.409 67.525 1.00 97.50 204 GLU A C 1
ATOM 1576 O O . GLU A 1 204 ? -49.178 4.624 68.174 1.00 97.50 204 GLU A O 1
ATOM 1581 N N . ALA A 1 205 ? -47.091 5.221 67.571 1.00 97.62 205 ALA A N 1
ATOM 1582 C CA . ALA A 1 205 ? -47.052 6.433 68.385 1.00 97.62 205 ALA A CA 1
ATOM 1583 C C . ALA A 1 205 ? -48.168 7.421 67.994 1.00 97.62 205 ALA A C 1
ATOM 1585 O O . ALA A 1 205 ? -48.880 7.927 68.864 1.00 97.62 205 ALA A O 1
ATOM 1586 N N . LEU A 1 206 ? -48.393 7.639 66.692 1.00 96.75 206 LEU A N 1
ATOM 1587 C CA . LEU A 1 206 ? -49.486 8.489 66.198 1.00 96.75 206 LEU A CA 1
ATOM 1588 C C . LEU A 1 206 ? -50.870 7.938 66.581 1.00 96.75 206 LEU A C 1
ATOM 1590 O O . LEU A 1 206 ? -51.743 8.695 67.005 1.00 96.75 206 LEU A O 1
ATOM 1594 N N . ARG A 1 207 ? -51.075 6.617 66.500 1.00 97.25 207 ARG A N 1
ATOM 1595 C CA . ARG A 1 207 ? -52.329 5.975 66.943 1.00 97.25 207 ARG A CA 1
ATOM 1596 C C . ARG A 1 207 ? -52.564 6.138 68.444 1.00 97.25 207 ARG A C 1
ATOM 1598 O O . ARG A 1 207 ? -53.708 6.301 68.864 1.00 97.25 207 ARG A O 1
ATOM 1605 N N . GLN A 1 208 ? -51.510 6.072 69.257 1.00 97.69 208 GLN A N 1
ATOM 1606 C CA . GLN A 1 208 ? -51.612 6.309 70.698 1.00 97.69 208 GLN A CA 1
ATOM 1607 C C . GLN A 1 208 ? -51.994 7.762 70.997 1.00 97.69 208 GLN A C 1
ATOM 1609 O O . GLN A 1 208 ? -52.919 7.990 71.777 1.00 97.69 208 GLN A O 1
ATOM 1614 N N . GLN A 1 209 ? -51.361 8.728 70.325 1.00 97.19 209 GLN A N 1
ATOM 1615 C CA . GLN A 1 209 ? -51.708 10.148 70.448 1.00 97.19 209 GLN A CA 1
ATOM 1616 C C . GLN A 1 209 ? -53.164 10.422 70.055 1.00 97.19 209 GLN A C 1
ATOM 1618 O O . GLN A 1 209 ? -53.860 11.150 70.761 1.00 97.19 209 GLN A O 1
ATOM 1623 N N . GLN A 1 210 ? -53.652 9.805 68.975 1.00 97.12 210 GLN A N 1
ATOM 1624 C CA . GLN A 1 210 ? -55.047 9.936 68.556 1.00 97.12 210 GLN A CA 1
ATOM 1625 C C . GLN A 1 210 ? -56.013 9.417 69.630 1.00 97.12 210 GLN A C 1
ATOM 1627 O O . GLN A 1 210 ? -56.926 10.136 70.024 1.00 97.12 210 GLN A O 1
ATOM 1632 N N . LYS A 1 211 ? -55.764 8.221 70.184 1.00 97.75 211 LYS A N 1
ATOM 1633 C CA . LYS A 1 211 ? -56.579 7.672 71.283 1.00 97.75 211 LYS A CA 1
ATOM 1634 C C . LYS A 1 211 ? -56.586 8.579 72.514 1.00 97.75 211 LYS A C 1
ATOM 1636 O O . LYS A 1 211 ? -57.616 8.721 73.168 1.00 97.75 211 LYS A O 1
ATOM 1641 N N . GLU A 1 212 ? -55.447 9.179 72.854 1.00 97.62 212 GLU A N 1
ATOM 1642 C CA . GLU A 1 212 ? -55.355 10.115 73.977 1.00 97.62 212 GLU A CA 1
ATOM 1643 C C . GLU A 1 212 ? -56.174 11.389 73.721 1.00 97.62 212 GLU A C 1
ATOM 1645 O O . GLU A 1 212 ? -56.885 11.858 74.614 1.00 97.62 212 GLU A O 1
ATOM 1650 N N . LEU A 1 213 ? -56.105 11.936 72.503 1.00 97.25 213 LEU A N 1
ATOM 1651 C CA . LEU A 1 213 ? -56.909 13.085 72.087 1.00 97.25 213 LEU A CA 1
ATOM 1652 C C . LEU A 1 213 ? -58.408 12.764 72.130 1.00 97.25 213 LEU A C 1
ATOM 1654 O O . LEU A 1 213 ? -59.164 13.543 72.707 1.00 97.25 213 LEU A O 1
ATOM 1658 N N . ASP A 1 214 ? -58.825 11.602 71.629 1.00 97.44 214 ASP A N 1
ATOM 1659 C CA . ASP A 1 214 ? -60.224 11.158 71.660 1.00 97.44 214 ASP A CA 1
ATOM 1660 C C . ASP A 1 214 ? -60.746 11.030 73.101 1.00 97.44 214 ASP A C 1
ATOM 1662 O O . ASP A 1 214 ? -61.844 11.489 73.423 1.00 97.44 214 ASP A O 1
ATOM 1666 N N . LEU A 1 215 ? -59.937 10.477 74.014 1.00 97.56 215 LEU A N 1
ATOM 1667 C CA . LEU A 1 215 ? -60.276 10.403 75.441 1.00 97.56 215 LEU A CA 1
ATOM 1668 C C . LEU A 1 215 ? -60.412 11.791 76.083 1.00 97.56 215 LEU A C 1
ATOM 1670 O O . LEU A 1 215 ? -61.295 11.995 76.924 1.00 97.56 215 LEU A O 1
ATOM 1674 N N . LYS A 1 216 ? -59.549 12.747 75.714 1.00 96.75 216 LYS A N 1
ATOM 1675 C CA . LYS A 1 216 ? -59.643 14.138 76.185 1.00 96.75 216 LYS A CA 1
ATOM 1676 C C . LYS A 1 216 ? -60.917 14.802 75.673 1.00 96.75 216 LYS A C 1
ATOM 1678 O O . LYS A 1 216 ? -61.623 15.407 76.477 1.00 96.75 216 LYS A O 1
ATOM 1683 N N . ILE A 1 217 ? -61.242 14.643 74.390 1.00 96.06 217 ILE A N 1
ATOM 1684 C CA . ILE A 1 217 ? -62.480 15.158 73.786 1.00 96.06 217 ILE A CA 1
ATOM 1685 C C . ILE A 1 217 ? -63.698 14.583 74.512 1.00 96.06 217 ILE A C 1
ATOM 1687 O O . ILE A 1 217 ? -64.501 15.351 75.032 1.00 96.06 217 ILE A O 1
ATOM 1691 N N . ALA A 1 218 ? -63.775 13.261 74.683 1.00 95.62 218 ALA A N 1
ATOM 1692 C CA . ALA A 1 218 ? -64.882 12.614 75.392 1.00 95.62 218 ALA A CA 1
ATOM 1693 C C . ALA A 1 218 ? -65.028 13.104 76.848 1.00 95.62 218 ALA A C 1
ATOM 1695 O O . ALA A 1 218 ? -66.138 13.233 77.375 1.00 95.62 218 ALA A O 1
ATOM 1696 N N . ARG A 1 219 ? -63.910 13.395 77.529 1.00 94.81 219 ARG A N 1
ATOM 1697 C CA . ARG A 1 219 ? -63.931 13.989 78.874 1.00 94.81 219 ARG A CA 1
ATOM 1698 C C . ARG A 1 219 ? -64.480 15.420 78.844 1.00 94.81 219 ARG A C 1
ATOM 1700 O O . ARG A 1 219 ? -65.291 15.756 79.705 1.00 94.81 219 ARG A O 1
ATOM 1707 N N . TYR A 1 220 ? -64.065 16.240 77.880 1.00 94.19 220 TYR A N 1
ATOM 1708 C CA . TYR A 1 220 ? -64.589 17.598 77.709 1.00 94.19 220 TYR A CA 1
ATOM 1709 C C . TYR A 1 220 ? -66.076 17.604 77.340 1.00 94.19 220 TYR A C 1
ATOM 1711 O O . TYR A 1 220 ? -66.825 18.391 77.911 1.00 94.19 220 TYR A O 1
ATOM 1719 N N . GLU A 1 221 ? -66.529 16.691 76.482 1.00 91.19 221 GLU A N 1
ATOM 1720 C CA . GLU A 1 221 ? -67.946 16.526 76.137 1.00 91.19 221 GLU A CA 1
ATOM 1721 C C . GLU A 1 221 ? -68.797 16.159 77.359 1.00 91.19 221 GLU A C 1
ATOM 1723 O O . GLU A 1 221 ? -69.864 16.738 77.558 1.00 91.19 221 GLU A O 1
ATOM 1728 N N . ARG A 1 222 ? -68.313 15.265 78.236 1.00 91.06 222 ARG A N 1
ATOM 1729 C CA . ARG A 1 222 ? -69.001 14.967 79.508 1.00 91.06 222 ARG A CA 1
ATOM 1730 C C . ARG A 1 222 ? -69.081 16.179 80.434 1.00 91.06 222 ARG A C 1
ATOM 1732 O O . ARG A 1 222 ? -70.124 16.393 81.045 1.00 91.06 222 ARG A O 1
ATOM 1739 N N . LEU A 1 223 ? -67.998 16.949 80.557 1.00 89.31 223 LEU A N 1
ATOM 1740 C CA . LEU A 1 223 ? -67.975 18.147 81.404 1.00 89.31 223 LEU A CA 1
ATOM 1741 C C . LEU A 1 223 ? -68.895 19.249 80.855 1.00 89.31 223 LEU A C 1
ATOM 1743 O O . LEU A 1 223 ? -69.580 19.901 81.635 1.00 89.31 223 LEU A O 1
ATOM 1747 N N . ALA A 1 224 ? -68.955 19.426 79.533 1.00 86.75 224 ALA A N 1
ATOM 1748 C CA . ALA A 1 224 ? -69.833 20.401 78.887 1.00 86.75 224 ALA A CA 1
ATOM 1749 C C . ALA A 1 224 ? -71.314 19.974 78.907 1.00 86.75 224 ALA A C 1
ATOM 1751 O O . ALA A 1 224 ? -72.188 20.797 79.169 1.00 86.75 224 ALA A O 1
ATOM 1752 N N . GLY A 1 225 ? -71.610 18.689 78.678 1.00 77.81 225 GLY A N 1
ATOM 1753 C CA . GLY A 1 225 ? -72.977 18.153 78.675 1.00 77.81 225 GLY A CA 1
ATOM 1754 C C . GLY A 1 225 ? -73.607 18.005 80.066 1.00 77.81 225 GLY A C 1
ATOM 1755 O O . GLY A 1 225 ? -74.826 18.064 80.193 1.00 77.81 225 GLY A O 1
ATOM 1756 N N . GLY A 1 226 ? -72.800 17.857 81.123 1.00 60.91 226 GLY A N 1
ATOM 1757 C CA . GLY A 1 226 ? -73.277 17.772 82.511 1.00 60.91 226 GLY A CA 1
ATOM 1758 C C . GLY A 1 226 ? -73.713 19.106 83.134 1.00 60.91 226 GLY A C 1
ATOM 1759 O O . GLY A 1 226 ? -74.286 19.101 84.218 1.00 60.91 226 GLY A O 1
ATOM 1760 N N . GLY A 1 227 ? -73.462 20.239 82.472 1.00 56.09 227 GLY A N 1
ATOM 1761 C CA . GLY A 1 227 ? -73.764 21.582 82.983 1.00 56.09 227 GLY A CA 1
ATOM 1762 C C . GLY A 1 227 ? -75.118 22.174 82.567 1.00 56.09 227 GLY A C 1
ATOM 1763 O O . GLY A 1 227 ? -75.334 23.354 82.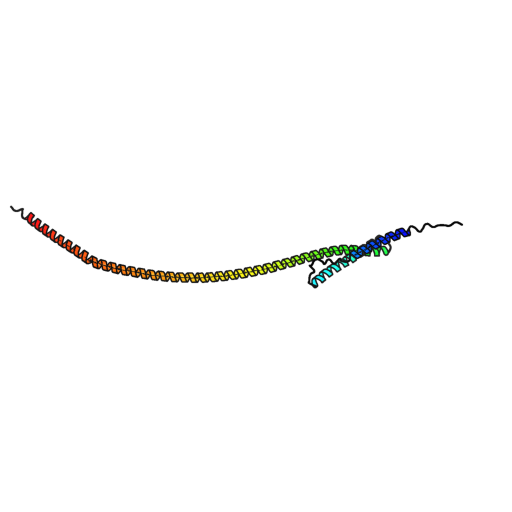811 1.00 56.09 227 GLY A O 1
ATOM 1764 N N . VAL A 1 228 ? -76.010 21.409 81.920 1.00 54.19 228 VAL A N 1
ATOM 1765 C CA . VAL A 1 228 ? -77.270 21.934 81.331 1.00 54.19 228 VAL A CA 1
ATOM 1766 C C . VAL A 1 228 ? -78.540 21.457 82.066 1.00 54.19 228 VAL A C 1
ATOM 1768 O O . VAL A 1 228 ? -79.651 21.623 81.576 1.00 54.19 228 VAL A O 1
ATOM 1771 N N . ILE A 1 229 ? -78.426 20.904 83.278 1.00 52.38 229 ILE A N 1
ATOM 1772 C CA . ILE A 1 229 ? -79.596 20.652 84.140 1.00 52.38 229 ILE A CA 1
ATOM 1773 C C . ILE A 1 229 ? -79.329 21.257 85.518 1.00 52.38 229 ILE A C 1
ATOM 1775 O O . ILE A 1 229 ? -78.769 20.612 86.403 1.00 52.38 229 ILE A O 1
ATOM 1779 N N . GLY A 1 230 ? -79.710 22.522 85.653 1.00 50.16 230 GLY A N 1
ATOM 1780 C CA . GLY A 1 230 ? -79.697 23.321 86.873 1.00 50.16 230 GLY A CA 1
ATOM 1781 C C . GLY A 1 230 ? -80.362 24.653 86.594 1.00 50.16 230 GLY A C 1
ATOM 1782 O O . GLY A 1 230 ? -79.743 25.439 85.847 1.00 50.16 230 GLY A O 1
#

InterPro domains:
  IPR008816 Glycine zipper 2TM domain [PF05433] (65-104)

Organism: NCBI:txid2126562

Mean predicted aligned error: 16.21 Å

Foldseek 3Di:
DDDDDDPPPDPVVVVVVVVVVVVVVLVVLVVVPPPPPPPPDDDDPPDPVVVVVLVVLLCVLLVVLLQVQLVVQLVVQCVVDVDPVSNNVRSSVRSSVSNVVSNVVSVVVVVVVVVVVVVVVVVVVVVVVVVVVVVVVVVVVVVVVVVVVVVVVVVVVVVVVVVVVVVVVVVVVVVVVVVVVVVVVVVVVVVCVVVVVVVVVVVVVVVVVVVVVVVVVVVVCCVVVVPPDD

Radius of gyration: 68.04 Å; Cα contacts (8 Å, |Δi|>4): 87; chains: 1; bounding box: 162×42×189 Å

Sequence (230 aa):
MRHFASPLGHFGRQQAHKLGILGLIITLAACQALPQRADRTGNVPTDLELRSAEAKIFYQSVATGAIVGGVAGAVIGRKLSDDTGGTLLGTLIGSAIGSVIANEYAKKKITEFRDVRLKNEQLKTLVDASEKYNEEVRGYNDSLDSDIASLRKKNRADRKRLATIRLETIKQKRAEIAKRIEEREQLKNALVEEQQPVMEAQLEALRQQQKELDLKIARYERLAGGGVIG

Solvent-accessible surface area (backbone atoms only — not comparable to full-atom values): 12548 Å² total; per-residue (Å²): 142,84,87,86,83,80,91,78,75,69,71,62,63,62,55,55,54,57,53,53,55,54,53,53,53,54,54,56,55,59,67,66,67,55,78,72,81,88,74,88,76,93,75,74,78,88,52,70,67,61,54,53,54,55,49,49,54,42,53,52,38,27,52,50,23,23,51,53,20,16,54,54,17,23,58,53,18,41,75,77,30,95,48,73,65,28,24,54,52,18,20,55,51,20,18,53,54,22,28,53,55,23,45,56,53,40,50,54,50,51,52,52,54,48,52,54,47,53,51,51,52,51,51,48,53,50,50,56,51,50,52,51,50,53,49,53,51,49,55,50,50,55,51,50,52,52,50,52,53,51,51,52,52,49,53,54,51,51,53,50,53,51,51,52,54,52,53,51,52,51,52,52,51,49,52,52,51,51,50,56,49,52,53,50,50,52,50,50,51,52,49,48,66,62,45,48,60,54,53,51,51,52,53,49,52,52,53,51,54,49,54,52,50,52,53,50,50,54,51,50,50,52,62,62,64,67,70,77,81,129

pLDDT: mean 76.84, std 17.4, range [40.75, 98.56]